Protein AF-A0A9W6SNG8-F1 (afdb_monomer_lite)

Radius of gyration: 30.83 Å; chains: 1; bounding box: 86×28×91 Å

Structure (mmCIF, N/CA/C/O backbone):
data_AF-A0A9W6SNG8-F1
#
_entry.id   AF-A0A9W6SNG8-F1
#
loop_
_atom_site.group_PDB
_atom_site.id
_atom_site.type_symbol
_atom_site.label_atom_id
_atom_site.label_alt_id
_atom_site.label_comp_id
_atom_site.label_asym_id
_atom_site.label_entity_id
_atom_site.label_seq_id
_atom_site.pdbx_PDB_ins_code
_atom_site.Cartn_x
_atom_site.Cartn_y
_atom_site.Cartn_z
_atom_site.occupancy
_atom_site.B_iso_or_equiv
_atom_site.auth_seq_id
_atom_site.auth_comp_id
_atom_site.auth_asym_id
_atom_site.auth_atom_id
_atom_site.pdbx_PDB_model_num
ATOM 1 N N . MET A 1 1 ? -3.860 13.148 4.560 1.00 79.50 1 MET A N 1
ATOM 2 C CA . MET A 1 1 ? -3.609 11.747 4.939 1.00 79.50 1 MET A CA 1
ATOM 3 C C . MET A 1 1 ? -3.430 11.707 6.446 1.00 79.50 1 MET A C 1
ATOM 5 O O . MET A 1 1 ? -2.761 12.615 6.930 1.00 79.50 1 MET A O 1
ATOM 9 N N . PRO A 1 2 ? -4.016 10.730 7.159 1.00 82.31 2 PRO A N 1
ATOM 10 C CA . PRO A 1 2 ? -3.866 10.616 8.602 1.00 82.31 2 PRO A CA 1
ATOM 11 C C . PRO A 1 2 ? -2.400 10.463 8.998 1.00 82.31 2 PRO A C 1
ATOM 13 O O . PRO A 1 2 ? -1.689 9.595 8.481 1.00 82.31 2 PRO A O 1
ATOM 16 N N . THR A 1 3 ? -1.952 11.296 9.922 1.00 89.56 3 THR A N 1
ATOM 17 C CA . THR A 1 3 ? -0.642 11.207 10.558 1.00 89.56 3 THR A CA 1
ATOM 18 C C . THR A 1 3 ? -0.560 9.969 11.453 1.00 89.56 3 THR A C 1
ATOM 20 O O . THR A 1 3 ? -1.569 9.417 11.890 1.00 89.56 3 THR A O 1
ATOM 23 N N . ASN A 1 4 ? 0.663 9.518 11.749 1.00 88.19 4 ASN A N 1
ATOM 24 C CA . ASN A 1 4 ? 0.877 8.417 12.698 1.00 88.19 4 ASN A CA 1
ATOM 25 C C . ASN A 1 4 ? 0.302 8.747 14.088 1.00 88.19 4 ASN A C 1
ATOM 27 O O . ASN A 1 4 ? -0.187 7.851 14.770 1.00 88.19 4 ASN A O 1
ATOM 31 N N . GLY A 1 5 ? 0.354 10.028 14.478 1.00 90.06 5 GLY A N 1
ATOM 32 C CA . GLY A 1 5 ? -0.233 10.522 15.722 1.00 90.06 5 GLY A CA 1
ATOM 33 C C . GLY A 1 5 ? -1.740 10.310 15.749 1.00 90.06 5 GLY A C 1
ATOM 34 O O . GLY A 1 5 ? -2.224 9.623 16.633 1.00 90.06 5 GLY A O 1
ATOM 35 N N . GLU A 1 6 ? -2.460 10.766 14.720 1.00 90.81 6 GLU A N 1
ATOM 36 C CA . GLU A 1 6 ? -3.926 10.645 14.654 1.00 90.81 6 GLU A CA 1
ATOM 37 C C . GLU A 1 6 ? -4.416 9.191 14.765 1.00 90.81 6 GLU A C 1
ATOM 39 O O . GLU A 1 6 ? -5.383 8.916 15.474 1.00 90.81 6 GLU A O 1
ATOM 44 N N . VAL A 1 7 ? -3.739 8.244 14.105 1.00 88.62 7 VAL A N 1
ATOM 45 C CA . VAL A 1 7 ? -4.100 6.816 14.172 1.00 88.62 7 VAL A CA 1
ATOM 46 C C . VAL A 1 7 ? -3.880 6.255 15.586 1.00 88.62 7 VAL A C 1
ATOM 48 O O . VAL A 1 7 ? -4.736 5.529 16.095 1.00 88.62 7 VAL A O 1
ATOM 51 N N . MET A 1 8 ? -2.774 6.614 16.251 1.00 92.75 8 MET A N 1
ATOM 52 C CA . MET A 1 8 ? -2.523 6.197 17.638 1.00 92.75 8 MET A CA 1
ATOM 53 C C . MET A 1 8 ? -3.455 6.871 18.637 1.00 92.75 8 MET A C 1
ATOM 55 O O . MET A 1 8 ? -3.905 6.216 19.574 1.00 92.75 8 MET A O 1
ATOM 59 N N . ASP A 1 9 ? -3.751 8.153 18.448 1.00 93.50 9 ASP A N 1
ATOM 60 C CA . ASP A 1 9 ? -4.625 8.920 19.331 1.00 93.50 9 ASP A CA 1
ATOM 61 C C . ASP A 1 9 ? -6.023 8.294 19.365 1.00 93.50 9 ASP A C 1
ATOM 63 O O . ASP A 1 9 ? -6.596 8.116 20.440 1.00 93.50 9 ASP A O 1
ATOM 67 N N . VAL A 1 10 ? -6.539 7.850 18.211 1.00 92.81 10 VAL A N 1
ATOM 68 C CA . VAL A 1 10 ? -7.796 7.090 18.142 1.00 92.81 10 VAL A CA 1
ATOM 69 C C . VAL A 1 10 ? -7.684 5.749 18.873 1.00 92.81 10 VAL A C 1
ATOM 71 O O . VAL A 1 10 ? -8.575 5.411 19.653 1.00 92.81 10 VAL A O 1
ATOM 74 N N . ALA A 1 11 ? -6.591 5.002 18.692 1.00 91.69 11 ALA A N 1
ATOM 75 C CA . ALA A 1 11 ? -6.384 3.730 19.389 1.00 91.69 11 ALA A CA 1
ATOM 76 C C . ALA A 1 11 ? -6.383 3.894 20.921 1.00 91.69 11 ALA A C 1
ATOM 78 O O . ALA A 1 11 ? -7.027 3.120 21.634 1.00 91.69 11 ALA A O 1
ATOM 79 N N . TYR A 1 12 ? -5.697 4.919 21.437 1.00 93.56 12 TYR A N 1
ATOM 80 C CA . TYR A 1 12 ? -5.684 5.229 22.867 1.00 93.56 12 TYR A CA 1
ATOM 81 C C . TYR A 1 12 ? -7.046 5.725 23.360 1.00 93.56 12 TYR A C 1
ATOM 83 O O . TYR A 1 12 ? -7.495 5.282 24.417 1.00 93.56 12 TYR A O 1
ATOM 91 N N . ALA A 1 13 ? -7.749 6.549 22.578 1.00 92.81 13 ALA A N 1
ATOM 92 C CA . ALA A 1 13 ? -9.093 7.008 22.918 1.00 92.81 13 ALA A CA 1
ATOM 93 C C . ALA A 1 13 ? -10.092 5.845 23.054 1.00 92.81 13 ALA A C 1
ATOM 95 O O . ALA A 1 13 ? -10.916 5.851 23.969 1.00 92.81 13 ALA A O 1
ATOM 96 N N . ILE A 1 14 ? -10.000 4.818 22.198 1.00 89.31 14 ILE A N 1
ATOM 97 C CA . ILE A 1 14 ? -10.806 3.589 22.315 1.00 89.31 14 ILE A CA 1
ATOM 98 C C . ILE A 1 14 ? -10.510 2.879 23.637 1.00 89.31 14 ILE A C 1
ATOM 100 O O . ILE A 1 14 ? -11.440 2.518 24.359 1.00 89.31 14 ILE A O 1
ATOM 104 N N . VAL A 1 15 ? -9.229 2.696 23.977 1.00 90.12 15 VAL A N 1
ATOM 105 C CA . VAL A 1 15 ? -8.814 2.044 25.231 1.00 90.12 15 VAL A CA 1
ATOM 106 C C . VAL A 1 15 ? -9.345 2.801 26.448 1.00 90.12 15 VAL A C 1
ATOM 108 O O . VAL A 1 15 ? -9.888 2.189 27.368 1.00 90.12 15 VAL A O 1
ATOM 111 N N . GLU A 1 16 ? -9.215 4.126 26.465 1.00 90.88 16 GLU A N 1
ATOM 112 C CA . GLU A 1 16 ? -9.698 4.962 27.564 1.00 90.88 16 GLU A CA 1
ATOM 113 C C . GLU A 1 16 ? -11.223 4.912 27.698 1.00 90.88 16 GLU A C 1
ATOM 115 O O . GLU A 1 16 ? -11.736 4.698 28.802 1.00 90.88 16 GLU A O 1
ATOM 120 N N . ALA A 1 17 ? -11.950 5.030 26.583 1.00 87.94 17 ALA A N 1
ATOM 121 C CA . ALA A 1 17 ? -13.407 4.949 26.567 1.00 87.94 17 ALA A CA 1
ATOM 122 C C . ALA A 1 17 ? -13.904 3.571 27.033 1.00 87.94 17 ALA A C 1
ATOM 124 O O . ALA A 1 17 ? -14.808 3.487 27.867 1.00 87.94 17 ALA A O 1
ATOM 125 N N . ALA A 1 18 ? -13.278 2.491 26.560 1.00 86.62 18 ALA A N 1
ATOM 126 C CA . ALA A 1 18 ? -13.615 1.127 26.951 1.00 86.62 18 ALA A CA 1
ATOM 127 C C . ALA A 1 18 ? -13.348 0.872 28.441 1.00 86.62 18 ALA A C 1
ATOM 129 O O . ALA A 1 18 ? -14.209 0.336 29.140 1.00 86.62 18 ALA A O 1
ATOM 130 N N . ARG A 1 19 ? -12.190 1.309 28.961 1.00 88.06 19 ARG A N 1
ATOM 131 C CA . ARG A 1 19 ? -11.868 1.231 30.397 1.00 88.06 19 ARG A CA 1
ATOM 132 C C . ARG A 1 19 ? -12.896 1.969 31.242 1.00 88.06 19 ARG A C 1
ATOM 134 O O . ARG A 1 19 ? -13.347 1.442 32.258 1.00 88.06 19 ARG A O 1
ATOM 141 N N . PHE A 1 20 ? -13.255 3.187 30.839 1.00 87.31 20 PHE A N 1
ATOM 142 C CA . PHE A 1 20 ? -14.261 3.974 31.541 1.00 87.31 20 PHE A CA 1
ATOM 143 C C . PHE A 1 20 ? -15.611 3.248 31.569 1.00 87.31 20 PHE A C 1
ATOM 145 O O . PHE A 1 20 ? -16.208 3.113 32.636 1.00 87.31 20 PHE A O 1
ATOM 152 N N . ARG A 1 21 ? -16.067 2.718 30.427 1.00 84.88 21 ARG A N 1
ATOM 153 C CA . ARG A 1 21 ? -17.350 2.010 30.337 1.00 84.88 21 ARG A CA 1
ATOM 154 C C . ARG A 1 21 ? -17.379 0.708 31.130 1.00 84.88 21 ARG A C 1
ATOM 156 O O . ARG A 1 21 ? -18.317 0.522 31.897 1.00 84.88 21 ARG A O 1
ATOM 163 N N . LEU A 1 22 ? -16.335 -0.118 31.076 1.00 83.31 22 LEU A N 1
ATOM 164 C CA . LEU A 1 22 ? -16.264 -1.329 31.905 1.00 83.31 22 LEU A CA 1
ATOM 165 C C . LEU A 1 22 ? -16.330 -1.015 33.404 1.00 83.31 22 LEU A C 1
ATOM 167 O O . LEU A 1 22 ? -17.001 -1.728 34.147 1.00 83.31 22 LEU A O 1
ATOM 171 N N . LYS A 1 23 ? -15.681 0.065 33.868 1.00 81.81 23 LYS A N 1
ATOM 172 C CA . LYS A 1 23 ? -15.779 0.498 35.277 1.00 81.81 23 LYS A CA 1
ATOM 173 C C . LYS A 1 23 ? -17.217 0.849 35.677 1.00 81.81 23 LYS A C 1
ATOM 175 O O . LYS A 1 23 ? -17.608 0.596 36.817 1.00 81.81 23 LYS A O 1
ATOM 180 N N . VAL A 1 24 ? -17.989 1.430 34.756 1.00 81.38 24 VAL A N 1
ATOM 181 C CA . VAL A 1 24 ? -19.409 1.748 34.962 1.00 81.38 24 VAL A CA 1
ATOM 182 C C . VAL A 1 24 ? -20.256 0.471 34.967 1.00 81.38 24 VAL A C 1
ATOM 184 O O . VAL A 1 24 ? -20.995 0.256 35.924 1.00 81.38 24 VAL A O 1
ATOM 187 N N . GLU A 1 25 ? -20.112 -0.394 33.959 1.00 78.75 25 GLU A N 1
ATOM 188 C CA . GLU A 1 25 ? -20.888 -1.638 33.797 1.00 78.75 25 GLU A CA 1
ATOM 189 C C . GLU A 1 25 ? -20.688 -2.623 34.958 1.00 78.75 25 GLU A C 1
ATOM 191 O O . GLU A 1 25 ? -21.639 -3.224 35.451 1.00 78.75 25 GLU A O 1
ATOM 196 N N . THR A 1 26 ? -19.450 -2.769 35.432 1.00 79.19 26 THR A N 1
ATOM 197 C CA . THR A 1 26 ? -19.098 -3.715 36.506 1.00 79.19 26 THR A CA 1
ATOM 198 C C . THR A 1 26 ? -19.398 -3.190 37.910 1.00 79.19 26 THR A C 1
ATOM 200 O O . THR A 1 26 ? -19.237 -3.922 38.887 1.00 79.19 26 THR A O 1
ATOM 203 N N . GLY A 1 27 ? -19.793 -1.919 38.053 1.00 74.62 27 GLY A N 1
ATOM 204 C CA . GLY A 1 27 ? -19.924 -1.278 39.364 1.00 74.62 27 GLY A CA 1
ATOM 205 C C . GLY A 1 27 ? -18.591 -1.128 40.113 1.00 74.62 27 GLY A C 1
ATOM 206 O O . GLY A 1 27 ? -18.582 -0.849 41.313 1.00 74.62 27 GLY A O 1
ATOM 207 N N . ALA A 1 28 ? -17.455 -1.299 39.425 1.00 67.31 28 ALA A N 1
ATOM 208 C CA . ALA A 1 28 ? -16.120 -1.298 40.020 1.00 67.31 28 ALA A CA 1
ATOM 209 C C . ALA A 1 28 ? -15.708 0.052 40.630 1.00 67.31 28 ALA A C 1
ATOM 211 O O . ALA A 1 28 ? -14.759 0.107 41.405 1.00 67.31 28 ALA A O 1
ATOM 212 N N . TRP A 1 29 ? -16.444 1.135 40.361 1.00 61.06 29 TRP A N 1
ATOM 213 C CA . TRP A 1 29 ? -16.278 2.414 41.063 1.00 61.06 29 TRP A CA 1
ATOM 214 C C . TRP A 1 29 ? -16.449 2.292 42.589 1.00 61.06 29 TRP A C 1
ATOM 216 O O . TRP A 1 29 ? -15.903 3.110 43.327 1.00 61.06 29 TRP A O 1
ATOM 226 N N . ALA A 1 30 ? -17.156 1.262 43.069 1.00 51.75 30 ALA A N 1
ATOM 227 C CA . ALA A 1 30 ? -17.294 0.960 44.493 1.00 51.75 30 ALA A CA 1
ATOM 228 C C . ALA A 1 30 ? -16.069 0.235 45.097 1.00 51.75 30 ALA A C 1
ATOM 230 O O . ALA A 1 30 ? -15.951 0.153 46.320 1.00 51.75 30 ALA A O 1
ATOM 231 N N . PHE A 1 31 ? -15.141 -0.266 44.270 1.00 47.47 31 PHE A N 1
ATOM 232 C CA . PHE A 1 31 ? -14.008 -1.093 44.688 1.00 47.47 31 PHE A CA 1
ATOM 233 C C . PHE A 1 31 ? -12.696 -0.621 44.028 1.00 47.47 31 PHE A C 1
ATOM 235 O O . PHE A 1 31 ? -12.211 -1.202 43.064 1.00 47.47 31 PHE A O 1
ATOM 242 N N . SER A 1 32 ? -12.077 0.401 44.632 1.00 53.03 32 SER A N 1
ATOM 243 C CA . SER A 1 32 ? -10.717 0.924 44.377 1.00 53.03 32 SER A CA 1
ATOM 244 C C . SER A 1 32 ? -10.474 1.710 43.074 1.00 53.03 32 SER A C 1
ATOM 246 O O . SER A 1 32 ? -11.087 1.485 42.035 1.00 53.03 32 SER A O 1
ATOM 248 N N . ALA A 1 33 ? -9.532 2.660 43.140 1.00 55.19 33 ALA A N 1
ATOM 249 C CA . ALA A 1 33 ? -9.100 3.495 42.013 1.00 55.19 33 ALA A CA 1
ATOM 250 C C . ALA A 1 33 ? -8.440 2.690 40.869 1.00 55.19 33 ALA A C 1
ATOM 252 O O . ALA A 1 33 ? -8.383 3.163 39.729 1.00 55.19 33 ALA A O 1
ATOM 253 N N . ASP A 1 34 ? -8.037 1.449 41.154 1.00 59.00 34 ASP A N 1
ATOM 254 C CA . ASP A 1 34 ? -7.184 0.614 40.317 1.00 59.00 34 ASP A CA 1
ATOM 255 C C . ASP A 1 34 ? -7.909 -0.665 39.879 1.00 59.00 34 ASP A C 1
ATOM 257 O O . ASP A 1 34 ? -7.468 -1.774 40.173 1.00 59.00 34 ASP A O 1
ATOM 261 N N . PHE A 1 35 ? -9.030 -0.542 39.158 1.00 57.78 35 PHE A N 1
ATOM 262 C CA . PHE A 1 35 ? -9.572 -1.679 38.403 1.00 57.78 35 PHE A CA 1
ATOM 263 C C . PHE A 1 35 ? -8.544 -2.100 37.335 1.00 57.78 35 PHE A C 1
ATOM 265 O O . PHE A 1 35 ? -8.552 -1.597 36.214 1.00 57.78 35 PHE A O 1
ATOM 272 N N . GLN A 1 36 ? -7.615 -2.968 37.734 1.00 64.06 36 GLN A N 1
ATOM 273 C CA . GLN A 1 36 ? -6.594 -3.614 36.917 1.00 64.06 36 GLN A CA 1
ATOM 274 C C . GLN A 1 36 ? -6.931 -5.098 36.845 1.00 64.06 36 GLN A C 1
ATOM 276 O O . GLN A 1 36 ? -6.248 -5.935 37.433 1.00 64.06 36 GLN A O 1
ATOM 281 N N . ASP A 1 37 ? -8.021 -5.437 36.160 1.00 73.94 37 ASP A N 1
ATOM 282 C CA . ASP A 1 37 ? -8.236 -6.831 35.798 1.00 73.94 37 ASP A CA 1
ATOM 283 C C . ASP A 1 37 ? -7.136 -7.233 34.793 1.00 73.94 37 ASP A C 1
ATOM 285 O O . ASP A 1 37 ? -7.061 -6.645 33.703 1.00 73.94 37 ASP A O 1
ATOM 289 N N . PRO A 1 38 ? -6.266 -8.206 35.126 1.00 79.12 38 PRO A N 1
ATOM 290 C CA . PRO A 1 38 ? -5.174 -8.617 34.249 1.00 79.12 38 PRO A CA 1
ATOM 291 C C . PRO A 1 38 ? -5.647 -9.075 32.864 1.00 79.12 38 PRO A C 1
ATOM 293 O O . PRO A 1 38 ? -4.905 -8.933 31.890 1.00 79.12 38 PRO A O 1
ATOM 296 N N . PHE A 1 39 ? -6.869 -9.609 32.761 1.00 79.50 39 PHE A N 1
ATOM 297 C CA . PHE A 1 39 ? -7.461 -10.024 31.494 1.00 79.50 39 PHE A CA 1
ATOM 298 C C . PHE A 1 39 ? -7.746 -8.817 30.592 1.00 79.50 39 PHE A C 1
ATOM 300 O O . PHE A 1 39 ? -7.288 -8.775 29.446 1.00 79.50 39 PHE A O 1
ATOM 307 N N . TRP A 1 40 ? -8.437 -7.804 31.120 1.00 80.75 40 TRP A N 1
ATOM 308 C CA . TRP A 1 40 ? -8.787 -6.597 30.366 1.00 80.75 40 TRP A CA 1
ATOM 309 C C . TRP A 1 40 ? -7.561 -5.768 30.003 1.00 80.75 40 TRP A C 1
ATOM 311 O O . TRP A 1 40 ? -7.448 -5.292 28.877 1.00 80.75 40 TRP A O 1
ATOM 321 N N . GLU A 1 41 ? -6.589 -5.660 30.906 1.00 83.75 41 GLU A N 1
ATOM 322 C CA . GLU A 1 41 ? -5.338 -4.951 30.632 1.00 83.75 41 GLU A CA 1
ATOM 323 C C . GLU A 1 41 ? -4.502 -5.623 29.536 1.00 83.75 41 GLU A C 1
ATOM 325 O O . GLU A 1 41 ? -3.877 -4.944 28.714 1.00 83.75 41 GLU A O 1
ATOM 330 N N . ALA A 1 42 ? -4.521 -6.957 29.463 1.00 84.31 42 ALA A N 1
ATOM 331 C CA . ALA A 1 42 ? -3.915 -7.676 28.349 1.00 84.31 42 ALA A CA 1
ATOM 332 C C . ALA A 1 42 ? -4.648 -7.399 27.026 1.00 84.31 42 ALA A C 1
ATOM 334 O O . ALA A 1 42 ? -3.995 -7.261 25.991 1.00 84.31 42 ALA A O 1
ATOM 335 N N . TYR A 1 43 ? -5.979 -7.292 27.051 1.00 82.81 43 TYR A N 1
ATOM 336 C CA . TYR A 1 43 ? -6.781 -6.974 25.871 1.00 82.81 43 TYR A CA 1
ATOM 337 C C . TYR A 1 43 ? -6.538 -5.536 25.387 1.00 82.81 43 TYR A C 1
ATOM 339 O O . TYR A 1 43 ? -6.203 -5.320 24.223 1.00 82.81 43 TYR A O 1
ATOM 347 N N . PHE A 1 44 ? -6.591 -4.552 26.286 1.00 88.75 44 PHE A N 1
ATOM 348 C CA . PHE A 1 44 ? -6.356 -3.144 25.963 1.00 88.75 44 PHE A CA 1
ATOM 349 C C . PHE A 1 44 ? -4.967 -2.876 25.410 1.00 88.75 44 PHE A C 1
ATOM 351 O O . PHE A 1 44 ? -4.816 -2.061 24.506 1.00 88.75 44 PHE A O 1
ATOM 358 N N . ARG A 1 45 ? -3.954 -3.602 25.885 1.00 90.44 45 ARG A N 1
ATOM 359 C CA . ARG A 1 45 ? -2.595 -3.489 25.350 1.00 90.44 45 ARG A CA 1
ATOM 360 C C . ARG A 1 45 ? -2.500 -3.890 23.877 1.00 90.44 45 ARG A C 1
ATOM 362 O O . ARG A 1 45 ? -1.648 -3.359 23.173 1.00 90.44 45 ARG A O 1
ATOM 369 N N . LYS A 1 46 ? -3.359 -4.799 23.403 1.00 90.56 46 LYS A N 1
ATOM 370 C CA . LYS A 1 46 ? -3.350 -5.255 22.005 1.00 90.56 46 LYS A CA 1
ATOM 371 C C . LYS A 1 46 ? -3.903 -4.214 21.037 1.00 90.56 46 LYS A C 1
ATOM 373 O O . LYS A 1 46 ? -3.475 -4.210 19.888 1.00 90.56 46 LYS A O 1
ATOM 378 N N . ILE A 1 47 ? -4.804 -3.330 21.478 1.00 89.38 47 ILE A N 1
ATOM 379 C CA . ILE A 1 47 ? -5.445 -2.341 20.595 1.00 89.38 47 ILE A CA 1
ATOM 380 C C . ILE A 1 47 ? -4.400 -1.377 19.996 1.00 89.38 47 ILE A C 1
ATOM 382 O O . ILE A 1 47 ? -4.292 -1.335 18.771 1.00 89.38 47 ILE A O 1
ATOM 386 N N . PRO A 1 48 ? -3.542 -0.690 20.783 1.00 92.25 48 PRO A N 1
ATOM 387 C CA . PRO A 1 48 ? -2.475 0.136 20.220 1.00 92.25 48 PRO A CA 1
ATOM 388 C C . PRO A 1 48 ? -1.485 -0.658 19.362 1.00 92.25 48 PRO A C 1
ATOM 390 O O . PRO A 1 48 ? -1.021 -0.155 18.346 1.00 92.25 48 PRO A O 1
ATOM 393 N N . THR A 1 49 ? -1.167 -1.906 19.731 1.00 90.31 49 THR A N 1
ATOM 394 C CA . THR A 1 49 ? -0.267 -2.763 18.937 1.00 90.31 49 THR A CA 1
ATOM 395 C C . THR A 1 49 ? -0.845 -3.081 17.558 1.00 90.31 49 THR A C 1
ATOM 397 O O . THR A 1 49 ? -0.127 -3.009 16.565 1.00 90.31 49 THR A O 1
ATOM 400 N N . MET A 1 50 ? -2.140 -3.392 17.485 1.00 88.31 50 MET A N 1
ATOM 401 C CA . MET A 1 50 ? -2.850 -3.631 16.229 1.00 88.31 50 MET A CA 1
ATOM 402 C C . MET A 1 50 ? -2.849 -2.384 15.338 1.00 88.31 50 MET A C 1
ATOM 404 O O . MET A 1 50 ? -2.523 -2.484 14.160 1.00 88.31 50 MET A O 1
ATOM 408 N N . PHE A 1 51 ? -3.135 -1.203 15.896 1.00 89.44 51 PHE A N 1
ATOM 409 C CA . PHE A 1 51 ? -3.057 0.063 15.154 1.00 89.44 51 PHE A CA 1
ATOM 410 C C . PHE A 1 51 ? -1.617 0.389 14.718 1.00 89.44 51 PHE A C 1
ATOM 412 O O . PHE A 1 51 ? -1.406 0.896 13.617 1.00 89.44 51 PHE A O 1
ATOM 419 N N . GLY A 1 52 ? -0.622 0.022 15.534 1.00 88.12 52 GLY A N 1
ATOM 420 C CA . GLY A 1 52 ? 0.804 0.170 15.237 1.00 88.12 52 GLY A CA 1
ATOM 421 C C . GLY A 1 52 ? 1.232 -0.503 13.931 1.00 88.12 52 GLY A C 1
ATOM 422 O O . GLY A 1 52 ? 1.959 0.101 13.146 1.00 88.12 52 GLY A O 1
ATOM 423 N N . TYR A 1 53 ? 0.697 -1.691 13.627 1.00 87.06 53 TYR A N 1
ATOM 424 C CA . TYR A 1 53 ? 0.977 -2.381 12.361 1.00 87.06 53 TYR A CA 1
ATOM 425 C C . TYR A 1 53 ? 0.643 -1.519 11.129 1.00 87.06 53 TYR A C 1
ATOM 427 O O . TYR A 1 53 ? 1.387 -1.493 10.147 1.00 87.06 53 TYR A O 1
ATOM 435 N N . PHE A 1 54 ? -0.459 -0.768 11.188 1.00 83.75 54 PHE A N 1
ATOM 436 C CA . PHE A 1 54 ? -0.903 0.104 10.098 1.00 83.75 54 PHE A CA 1
ATOM 437 C C . PHE A 1 54 ? -0.118 1.420 10.014 1.00 83.75 54 PHE A C 1
ATOM 439 O O . PHE A 1 54 ? -0.117 2.085 8.977 1.00 83.75 54 PHE A O 1
ATOM 446 N N . ILE A 1 55 ? 0.564 1.795 11.094 1.00 87.62 55 ILE A N 1
ATOM 447 C CA . ILE A 1 55 ? 1.394 2.998 11.185 1.00 87.62 55 ILE A CA 1
ATOM 448 C C . ILE A 1 55 ? 2.790 2.768 10.611 1.00 87.62 55 ILE A C 1
ATOM 450 O O . ILE A 1 55 ? 3.333 3.662 9.954 1.00 87.62 55 ILE A O 1
ATOM 454 N N . ASP A 1 56 ? 3.351 1.580 10.839 1.00 88.69 56 ASP A N 1
ATOM 455 C CA . ASP A 1 56 ? 4.707 1.226 10.414 1.00 88.69 56 ASP A CA 1
ATOM 456 C C . ASP A 1 56 ? 4.865 1.238 8.887 1.00 88.69 56 ASP A C 1
ATOM 458 O O . ASP A 1 56 ? 5.958 1.458 8.366 1.00 88.69 56 ASP A O 1
ATOM 462 N N . ARG A 1 57 ? 3.765 1.055 8.147 1.00 86.75 57 ARG A N 1
ATOM 463 C CA . ARG A 1 57 ? 3.740 1.145 6.684 1.00 86.75 57 ARG A CA 1
ATOM 464 C C . ARG A 1 57 ? 3.364 2.569 6.272 1.00 86.75 57 ARG A C 1
ATOM 466 O O . ARG A 1 57 ? 2.219 2.999 6.420 1.00 86.75 57 ARG A O 1
ATOM 473 N N . ARG A 1 58 ? 4.334 3.315 5.741 1.00 90.25 58 ARG A N 1
ATOM 474 C CA . ARG A 1 58 ? 4.144 4.702 5.294 1.00 90.25 58 ARG A CA 1
ATOM 475 C C . ARG A 1 58 ? 4.162 4.773 3.769 1.00 90.25 58 ARG A C 1
ATOM 477 O O . ARG A 1 58 ? 5.093 4.245 3.160 1.00 90.25 58 ARG A O 1
ATOM 484 N N . PRO A 1 59 ? 3.172 5.402 3.116 1.00 87.38 59 PRO A N 1
ATOM 485 C CA . PRO A 1 59 ? 3.210 5.534 1.662 1.00 87.38 59 PRO A CA 1
ATOM 486 C C . PRO A 1 59 ? 4.358 6.428 1.196 1.00 87.38 59 PRO A C 1
ATOM 488 O O . PRO A 1 59 ? 4.852 6.231 0.089 1.00 87.38 59 PRO A O 1
ATOM 491 N N . GLU A 1 60 ? 4.820 7.359 2.033 1.00 92.81 60 GLU A N 1
ATOM 492 C CA . GLU A 1 60 ? 5.945 8.241 1.720 1.00 92.81 60 GLU A CA 1
ATOM 493 C C . GLU A 1 60 ? 7.257 7.463 1.553 1.00 92.81 60 GLU A C 1
ATOM 495 O O . GLU A 1 60 ? 8.138 7.902 0.821 1.00 92.81 60 GLU A O 1
ATOM 500 N N . ASP A 1 61 ? 7.385 6.278 2.163 1.00 93.12 61 ASP A N 1
ATOM 501 C CA . ASP A 1 61 ? 8.570 5.425 1.993 1.00 93.12 61 ASP A CA 1
ATOM 502 C C . ASP A 1 61 ? 8.677 4.866 0.557 1.00 93.12 61 ASP A C 1
ATOM 504 O O . ASP A 1 61 ? 9.754 4.459 0.117 1.00 93.12 61 ASP A O 1
ATOM 508 N N . VAL A 1 62 ? 7.575 4.879 -0.202 1.00 92.44 62 VAL A N 1
ATOM 509 C CA . VAL A 1 62 ? 7.517 4.426 -1.600 1.00 92.44 62 VAL A CA 1
ATOM 510 C C . VAL A 1 62 ? 7.864 5.552 -2.584 1.00 92.44 62 VAL A C 1
ATOM 512 O O . VAL A 1 62 ? 8.340 5.283 -3.691 1.00 92.44 62 VAL A O 1
ATOM 515 N N . ASP A 1 63 ? 7.679 6.814 -2.192 1.00 94.50 63 ASP A N 1
ATOM 516 C CA . ASP A 1 63 ? 7.852 7.977 -3.072 1.00 94.50 63 ASP A CA 1
ATOM 517 C C . ASP A 1 63 ? 9.287 8.103 -3.634 1.00 94.50 63 ASP A C 1
ATOM 519 O O . ASP A 1 63 ? 9.431 8.223 -4.855 1.00 94.50 63 ASP A O 1
ATOM 523 N N . PRO A 1 64 ? 10.372 7.942 -2.841 1.00 96.69 64 PRO A N 1
ATOM 524 C CA . PRO A 1 64 ? 11.737 7.982 -3.370 1.00 96.69 64 PRO A CA 1
ATOM 525 C C . PRO A 1 64 ? 12.025 6.923 -4.444 1.00 96.69 64 PRO A C 1
ATOM 527 O O . PRO A 1 64 ?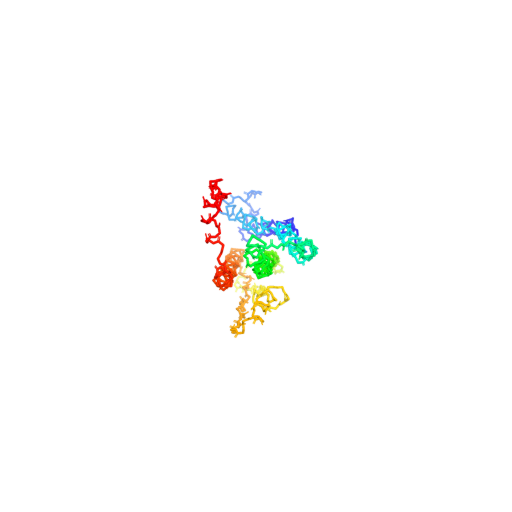 12.840 7.157 -5.343 1.00 96.69 64 PRO A O 1
ATOM 530 N N . LEU A 1 65 ? 11.367 5.759 -4.362 1.00 95.75 65 LEU A N 1
ATOM 531 C CA . LEU A 1 65 ? 11.510 4.678 -5.340 1.00 95.75 65 LEU A CA 1
ATOM 532 C C . LEU A 1 65 ? 10.817 5.039 -6.657 1.00 95.75 65 LEU A C 1
ATOM 534 O O . LEU A 1 65 ? 11.405 4.874 -7.728 1.00 95.75 65 LEU A O 1
ATOM 538 N N . ILE A 1 66 ? 9.595 5.577 -6.576 1.00 93.00 66 ILE A N 1
ATOM 539 C CA . ILE A 1 66 ? 8.855 6.084 -7.738 1.00 93.00 66 ILE A CA 1
ATOM 540 C C . ILE A 1 66 ? 9.669 7.181 -8.429 1.00 93.00 66 ILE A C 1
ATOM 542 O O . ILE A 1 66 ? 9.894 7.103 -9.638 1.00 93.00 66 ILE A O 1
ATOM 546 N N . ASP A 1 67 ? 10.177 8.147 -7.667 1.00 96.25 67 ASP A N 1
ATOM 547 C CA . ASP A 1 67 ? 10.983 9.251 -8.186 1.00 96.25 67 ASP A CA 1
ATOM 548 C C . ASP A 1 67 ? 12.274 8.760 -8.855 1.00 96.25 67 ASP A C 1
ATOM 550 O O . ASP A 1 67 ? 12.676 9.257 -9.911 1.00 96.25 67 ASP A O 1
ATOM 554 N N . GLY A 1 68 ? 12.942 7.769 -8.255 1.00 96.62 68 GLY A N 1
ATOM 555 C CA . GLY A 1 68 ? 14.139 7.143 -8.817 1.00 96.62 68 GLY A CA 1
ATOM 556 C C . GLY A 1 68 ? 13.876 6.510 -10.181 1.00 96.62 68 GLY A C 1
ATOM 557 O O . GLY A 1 68 ? 14.611 6.767 -11.137 1.00 96.62 68 GLY A O 1
ATOM 558 N N . LEU A 1 69 ? 12.793 5.743 -10.295 1.00 94.12 69 LEU A N 1
ATOM 559 C CA . LEU A 1 69 ? 12.389 5.115 -11.550 1.00 94.12 69 LEU A CA 1
ATOM 560 C C . LEU A 1 69 ? 11.925 6.136 -12.594 1.00 94.12 69 LEU A C 1
ATOM 562 O O . LEU A 1 69 ? 12.234 5.984 -13.773 1.00 94.12 69 LEU A O 1
ATOM 566 N N . GLN A 1 70 ? 11.235 7.203 -12.191 1.00 94.38 70 GLN A N 1
ATOM 567 C CA . GLN A 1 70 ? 10.850 8.282 -13.103 1.00 94.38 70 GLN A CA 1
ATOM 568 C C . GLN A 1 70 ? 12.068 9.016 -13.670 1.00 94.38 70 GLN A C 1
ATOM 570 O O . GLN A 1 70 ? 12.114 9.286 -14.873 1.00 94.38 70 GLN A O 1
ATOM 575 N N . ARG A 1 71 ? 13.080 9.291 -12.836 1.00 94.81 71 ARG A N 1
ATOM 576 C CA . ARG A 1 71 ? 14.359 9.847 -13.302 1.00 94.81 71 ARG A CA 1
ATOM 577 C C . ARG A 1 71 ? 15.046 8.911 -14.290 1.00 94.81 71 ARG A C 1
ATOM 579 O O . ARG A 1 71 ? 15.496 9.375 -15.335 1.00 94.81 71 ARG A O 1
ATOM 586 N N . LEU A 1 72 ? 15.085 7.612 -13.997 1.00 92.81 72 LEU A N 1
ATOM 587 C CA . LEU A 1 72 ? 15.666 6.616 -14.898 1.00 92.81 72 LEU A CA 1
ATOM 588 C C . LEU A 1 72 ? 14.914 6.552 -16.238 1.00 92.81 72 LEU A C 1
ATOM 590 O O . LEU A 1 72 ? 15.538 6.592 -17.295 1.00 92.81 72 LEU A O 1
ATOM 594 N N . ASN A 1 73 ? 13.579 6.540 -16.205 1.00 92.25 73 ASN A N 1
ATOM 595 C CA . ASN A 1 73 ? 12.724 6.586 -17.393 1.00 92.25 73 ASN A CA 1
ATOM 596 C C . ASN A 1 73 ? 13.018 7.826 -18.254 1.00 92.25 73 ASN A C 1
ATOM 598 O O . ASN A 1 73 ? 13.148 7.735 -19.474 1.00 92.25 73 ASN A O 1
ATOM 602 N N . PHE A 1 74 ? 13.169 8.994 -17.623 1.00 90.69 74 PHE A N 1
ATOM 603 C CA . PHE A 1 74 ? 13.528 10.229 -18.320 1.00 90.69 74 PHE A CA 1
ATOM 604 C C . PHE A 1 74 ? 14.929 10.157 -18.949 1.00 90.69 74 PHE A C 1
ATOM 606 O O . PHE A 1 74 ? 15.103 10.509 -20.115 1.00 90.69 74 PHE A O 1
ATOM 613 N N . GLN A 1 75 ? 15.926 9.665 -18.208 1.00 90.25 75 GLN A N 1
ATOM 614 C CA . GLN A 1 75 ? 17.301 9.524 -18.700 1.00 90.25 75 GLN A CA 1
ATOM 615 C C . GLN A 1 75 ? 17.406 8.571 -19.897 1.00 90.25 75 GLN A C 1
ATOM 617 O O . GLN A 1 75 ? 18.096 8.891 -20.863 1.00 90.25 75 GLN A O 1
ATOM 622 N N . LEU A 1 76 ? 16.705 7.435 -19.854 1.00 88.38 76 LEU A N 1
ATOM 623 C CA . LEU A 1 76 ? 16.700 6.445 -20.935 1.00 88.38 76 LEU A CA 1
ATOM 624 C C . LEU A 1 76 ? 15.929 6.920 -22.172 1.00 88.38 76 LEU A C 1
ATOM 626 O O . LEU A 1 76 ? 16.350 6.641 -23.290 1.00 88.38 76 LEU A O 1
ATOM 630 N N . SER A 1 77 ? 14.829 7.655 -21.993 1.00 87.31 77 SER A N 1
ATOM 631 C CA . SER A 1 77 ? 14.021 8.148 -23.118 1.00 87.31 77 SER A CA 1
ATOM 632 C C . SER A 1 77 ? 14.652 9.340 -23.841 1.00 87.31 77 SER A C 1
ATOM 634 O O . SER A 1 77 ? 14.629 9.387 -25.066 1.00 87.31 77 SER A O 1
ATOM 636 N N . SER A 1 78 ? 15.225 10.298 -23.106 1.00 83.75 78 SER A N 1
ATOM 637 C CA . SER A 1 78 ? 15.686 11.576 -23.675 1.00 83.75 78 SER A CA 1
ATOM 638 C C . SER A 1 78 ? 17.207 11.720 -23.715 1.00 83.75 78 SER A C 1
ATOM 640 O O . SER A 1 78 ? 17.774 12.128 -24.726 1.00 83.75 78 SER A O 1
ATOM 642 N N . GLY A 1 79 ? 17.887 11.367 -22.623 1.00 77.06 79 GLY A N 1
ATOM 643 C CA . GLY A 1 79 ? 19.323 11.602 -22.467 1.00 77.06 79 GLY A CA 1
ATOM 644 C C . GLY A 1 79 ? 20.192 10.632 -23.262 1.00 77.06 79 GLY A C 1
ATOM 645 O O . GLY A 1 79 ? 21.332 10.956 -23.597 1.00 77.06 79 GLY A O 1
ATOM 646 N N . LEU A 1 80 ? 19.663 9.444 -23.545 1.00 77.38 80 LEU A N 1
ATOM 647 C CA . LEU A 1 80 ? 20.384 8.387 -24.238 1.00 77.38 80 LEU A CA 1
ATOM 648 C C . LEU A 1 80 ? 20.257 8.495 -25.763 1.00 77.38 80 LEU A C 1
ATOM 650 O O . LEU A 1 80 ? 21.264 8.333 -26.444 1.00 77.38 80 LEU A O 1
ATOM 654 N N . MET A 1 81 ? 19.084 8.864 -26.293 1.00 77.62 81 MET A N 1
ATOM 655 C CA . MET A 1 81 ? 18.899 8.981 -27.750 1.00 77.62 81 MET A CA 1
ATOM 656 C C . MET A 1 81 ? 19.734 10.077 -28.368 1.00 77.62 81 MET A C 1
ATOM 658 O O . MET A 1 81 ? 20.441 9.814 -29.328 1.00 77.62 81 MET A O 1
ATOM 662 N N . GLY A 1 82 ? 19.800 11.252 -27.737 1.00 80.19 82 GLY A N 1
ATOM 663 C CA . GLY A 1 82 ? 20.666 12.315 -28.246 1.00 80.19 82 GLY A CA 1
ATOM 664 C C . GLY A 1 82 ? 22.144 11.906 -28.334 1.00 80.19 82 GLY A C 1
ATOM 665 O O . GLY A 1 82 ? 22.886 12.465 -29.135 1.00 80.19 82 GLY A O 1
ATOM 666 N N . LYS A 1 83 ? 22.584 10.921 -27.537 1.00 83.81 83 LYS A N 1
ATOM 667 C CA . LYS A 1 83 ? 23.949 10.380 -27.606 1.00 83.81 83 LYS A CA 1
ATOM 668 C C . LYS A 1 83 ? 24.101 9.295 -28.665 1.00 83.81 83 LYS A C 1
ATOM 670 O O . LYS A 1 83 ? 25.160 9.231 -29.279 1.00 83.81 83 LYS A O 1
ATOM 675 N N . VAL A 1 84 ? 23.090 8.450 -28.862 1.00 85.94 84 VAL A N 1
ATOM 676 C CA . VAL A 1 84 ? 23.111 7.429 -29.919 1.00 85.94 84 VAL A CA 1
ATOM 677 C C . VAL A 1 84 ? 23.017 8.078 -31.293 1.00 85.94 84 VAL A C 1
ATOM 679 O O . VAL A 1 84 ? 23.843 7.768 -32.141 1.00 85.94 84 VAL A O 1
ATOM 682 N N . ASP A 1 85 ? 22.142 9.066 -31.469 1.00 86.00 85 ASP A N 1
ATOM 683 C CA . ASP A 1 85 ? 22.033 9.839 -32.710 1.00 86.00 85 ASP A CA 1
ATOM 684 C C . ASP A 1 85 ? 23.366 10.529 -33.052 1.00 86.00 85 ASP A C 1
ATOM 686 O O . ASP A 1 85 ? 23.829 10.503 -34.191 1.00 86.00 85 ASP A O 1
ATOM 690 N N . ALA A 1 86 ? 24.032 11.117 -32.050 1.00 87.94 86 ALA A N 1
ATOM 691 C CA . ALA A 1 86 ? 25.355 11.713 -32.230 1.00 87.94 86 ALA A CA 1
ATOM 692 C C . ALA A 1 86 ? 26.416 10.662 -32.600 1.00 87.94 86 ALA A C 1
ATOM 694 O O . ALA A 1 86 ? 27.242 10.898 -33.480 1.00 87.94 86 ALA A O 1
ATOM 695 N N . LEU A 1 87 ? 26.364 9.485 -31.970 1.00 86.81 87 LEU A N 1
ATOM 696 C CA . LEU A 1 87 ? 27.261 8.379 -32.282 1.00 86.81 87 LEU A CA 1
ATOM 697 C C . LEU A 1 87 ? 27.049 7.869 -33.715 1.00 86.81 87 LEU A C 1
ATOM 699 O O . LEU A 1 87 ? 28.025 7.578 -34.397 1.00 86.81 87 LEU A O 1
ATOM 703 N N . GLU A 1 88 ? 25.812 7.792 -34.212 1.00 85.69 88 GLU A N 1
ATOM 704 C CA . GLU A 1 88 ? 25.548 7.421 -35.609 1.00 85.69 88 GLU A CA 1
ATOM 705 C C . GLU A 1 88 ? 26.191 8.398 -36.600 1.00 85.69 88 GLU A C 1
ATOM 707 O O . GLU A 1 88 ? 26.758 7.971 -37.611 1.00 85.69 88 GLU A O 1
ATOM 712 N N . VAL A 1 89 ? 26.159 9.699 -36.291 1.00 88.62 89 VAL A N 1
ATOM 713 C CA . VAL A 1 89 ? 26.828 10.735 -37.090 1.00 88.62 89 VAL A CA 1
ATOM 714 C C . VAL A 1 89 ? 28.344 10.540 -37.080 1.00 88.62 89 VAL A C 1
ATOM 716 O O . VAL A 1 89 ? 28.958 10.541 -38.149 1.00 88.62 89 VAL A O 1
ATOM 719 N N . ASP A 1 90 ? 28.942 10.314 -35.908 1.00 88.12 90 ASP A N 1
ATOM 720 C CA . ASP A 1 90 ? 30.390 10.107 -35.762 1.00 88.12 90 ASP A CA 1
ATOM 721 C C . ASP A 1 90 ? 30.870 8.810 -36.441 1.00 88.12 90 ASP A C 1
ATOM 723 O O . ASP A 1 90 ? 31.991 8.730 -36.948 1.00 88.12 90 ASP A O 1
ATOM 727 N N . LEU A 1 91 ? 30.012 7.789 -36.504 1.00 87.88 91 LEU A N 1
ATOM 728 C CA . LEU A 1 91 ? 30.312 6.493 -37.118 1.00 87.88 91 LEU A CA 1
ATOM 729 C C . LEU A 1 91 ? 30.008 6.423 -38.621 1.00 87.88 91 LEU A C 1
ATOM 731 O O . LEU A 1 91 ? 30.222 5.375 -39.244 1.00 87.88 91 LEU A O 1
ATOM 735 N N . LYS A 1 92 ? 29.537 7.515 -39.233 1.00 89.94 92 LYS A N 1
ATOM 736 C CA . LYS A 1 92 ? 29.221 7.583 -40.668 1.00 89.94 92 LYS A CA 1
ATOM 737 C C . LYS A 1 92 ? 30.394 7.155 -41.552 1.00 89.94 92 LYS A C 1
ATOM 739 O O . LYS A 1 92 ? 30.197 6.429 -42.529 1.00 89.94 92 LYS A O 1
ATOM 744 N N . ASP A 1 93 ? 31.600 7.603 -41.213 1.00 92.19 93 ASP A N 1
ATOM 745 C CA . ASP A 1 93 ? 32.800 7.362 -42.018 1.00 92.19 93 ASP A CA 1
ATOM 746 C C . ASP A 1 93 ? 33.574 6.108 -41.576 1.00 92.19 93 ASP A C 1
ATOM 748 O O . ASP A 1 93 ? 34.519 5.691 -42.251 1.00 92.19 93 ASP A O 1
ATOM 752 N N . TRP A 1 94 ? 33.149 5.453 -40.487 1.00 93.50 94 TRP A N 1
ATOM 753 C CA . TRP A 1 94 ? 33.721 4.183 -40.051 1.00 93.50 94 TRP A CA 1
ATOM 754 C C . TRP A 1 94 ? 33.237 3.042 -40.953 1.00 93.50 94 TRP A C 1
ATOM 756 O O . TRP A 1 94 ? 32.036 2.799 -41.101 1.00 93.50 94 TRP A O 1
ATOM 766 N N . ARG A 1 95 ? 34.190 2.347 -41.582 1.00 92.88 95 ARG A N 1
ATOM 767 C CA . ARG A 1 95 ? 33.944 1.281 -42.563 1.00 92.88 95 ARG A CA 1
ATOM 768 C C . ARG A 1 95 ? 34.693 0.001 -42.208 1.00 92.88 95 ARG A C 1
ATOM 770 O O . ARG A 1 95 ? 35.703 0.034 -41.507 1.00 92.88 95 ARG A O 1
ATOM 777 N N . GLY A 1 96 ? 34.234 -1.106 -42.787 1.00 92.50 96 GLY A N 1
ATOM 778 C CA . GLY A 1 96 ? 34.841 -2.429 -42.668 1.00 92.50 96 GLY A CA 1
ATOM 779 C C . GLY A 1 96 ? 34.088 -3.330 -41.694 1.00 92.50 96 GLY A C 1
ATOM 780 O O . GLY A 1 96 ? 33.207 -2.881 -40.966 1.00 92.50 96 GLY A O 1
ATOM 781 N N . ALA A 1 97 ? 34.485 -4.603 -41.646 1.00 87.38 97 ALA A N 1
ATOM 782 C CA . ALA A 1 97 ? 33.748 -5.650 -40.935 1.00 87.38 97 ALA A CA 1
ATOM 783 C C . ALA A 1 97 ? 33.489 -5.351 -39.444 1.00 87.38 97 ALA A C 1
ATOM 785 O O . ALA A 1 97 ? 32.474 -5.774 -38.900 1.00 87.38 97 ALA A O 1
ATOM 786 N N . GLY A 1 98 ? 34.384 -4.613 -38.776 1.00 84.81 98 GLY A N 1
ATOM 787 C CA . GLY A 1 98 ? 34.178 -4.185 -37.388 1.00 84.81 98 GLY A CA 1
ATOM 788 C C . GLY A 1 98 ? 33.090 -3.117 -37.231 1.00 84.81 98 GLY A C 1
ATOM 789 O O . GLY A 1 98 ? 32.320 -3.178 -36.275 1.00 84.81 98 GLY A O 1
ATOM 790 N N . ALA A 1 99 ? 32.999 -2.177 -38.177 1.00 85.12 99 ALA A N 1
ATOM 791 C CA . ALA A 1 99 ? 31.968 -1.141 -38.189 1.00 85.12 99 ALA A CA 1
ATOM 792 C C . ALA A 1 99 ? 30.586 -1.748 -38.456 1.00 85.12 99 ALA A C 1
ATOM 794 O O . ALA A 1 99 ? 29.628 -1.427 -37.755 1.00 85.12 99 ALA A O 1
ATOM 795 N N . ASP A 1 100 ? 30.514 -2.665 -39.423 1.00 87.75 100 ASP A N 1
ATOM 796 C CA . ASP A 1 100 ? 29.289 -3.394 -39.760 1.00 87.75 100 ASP A CA 1
ATOM 797 C C . ASP A 1 100 ? 28.837 -4.242 -38.562 1.00 87.75 100 ASP A C 1
ATOM 799 O O . ASP A 1 100 ? 27.704 -4.123 -38.108 1.00 87.75 100 ASP A O 1
ATOM 803 N N . ALA A 1 101 ? 29.757 -4.981 -37.927 1.00 85.44 101 ALA A N 1
ATOM 804 C CA . ALA A 1 101 ? 29.443 -5.749 -36.725 1.00 85.44 101 ALA A CA 1
ATOM 805 C C . ALA A 1 101 ? 28.969 -4.872 -35.552 1.00 85.44 101 ALA A C 1
ATOM 807 O O . ALA A 1 101 ? 28.080 -5.286 -34.808 1.00 85.44 101 ALA A O 1
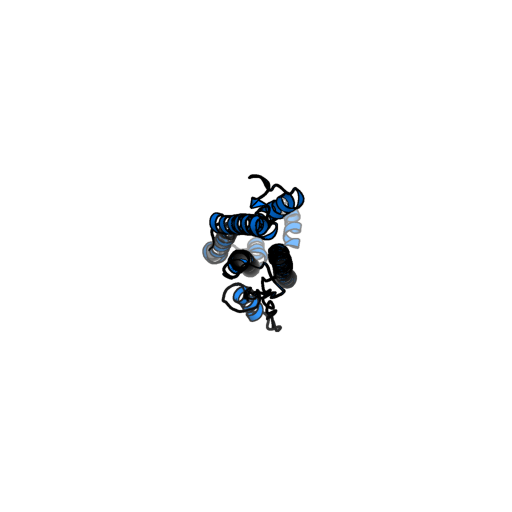ATOM 808 N N . PHE A 1 102 ? 29.532 -3.677 -35.355 1.00 86.56 102 PHE A N 1
ATOM 809 C CA . PHE A 1 102 ? 29.058 -2.763 -34.314 1.00 86.56 102 PHE A CA 1
ATOM 810 C C . PHE A 1 102 ? 27.650 -2.231 -34.622 1.00 86.56 102 PHE A C 1
ATOM 812 O O . PHE A 1 102 ? 26.789 -2.239 -33.743 1.00 86.56 102 PHE A O 1
ATOM 819 N N . LYS A 1 103 ? 27.386 -1.823 -35.869 1.00 86.88 103 LYS A N 1
ATOM 820 C CA . LYS A 1 103 ? 26.055 -1.372 -36.304 1.00 86.88 103 LYS A CA 1
ATOM 821 C C . LYS A 1 103 ? 25.014 -2.475 -36.128 1.00 86.88 103 LYS A C 1
ATOM 823 O O . LYS A 1 103 ? 24.006 -2.252 -35.466 1.00 86.88 103 LYS A O 1
ATOM 828 N N . ASP A 1 104 ? 25.308 -3.672 -36.622 1.00 85.69 104 ASP A N 1
ATOM 829 C CA . ASP A 1 104 ? 24.357 -4.784 -36.657 1.00 85.69 104 ASP A CA 1
ATOM 830 C C . ASP A 1 104 ? 24.055 -5.363 -35.271 1.00 85.69 104 ASP A C 1
ATOM 832 O O . ASP A 1 104 ? 22.935 -5.794 -35.009 1.00 85.69 104 ASP A O 1
ATOM 836 N N . ASN A 1 105 ? 25.041 -5.390 -34.370 1.00 83.50 105 ASN A N 1
ATOM 837 C CA . ASN A 1 105 ? 24.894 -6.085 -33.088 1.00 83.50 105 ASN A CA 1
ATOM 838 C C . ASN A 1 105 ? 24.766 -5.160 -31.875 1.00 83.50 105 ASN A C 1
ATOM 840 O O . ASN A 1 105 ? 24.393 -5.631 -30.801 1.00 83.50 105 ASN A O 1
ATOM 844 N N . PHE A 1 106 ? 25.112 -3.878 -32.008 1.00 84.69 106 PHE A N 1
ATOM 845 C CA . PHE A 1 106 ? 24.992 -2.912 -30.919 1.00 84.69 106 PHE A CA 1
ATOM 846 C C . PHE A 1 106 ? 23.948 -1.846 -31.227 1.00 84.69 106 PHE A C 1
ATOM 848 O O . PHE A 1 106 ? 23.020 -1.709 -30.441 1.00 84.69 106 PHE A O 1
ATOM 855 N N . LEU A 1 107 ? 24.059 -1.136 -32.356 1.00 87.50 107 LEU A N 1
ATOM 856 C CA . LEU A 1 107 ? 23.139 -0.035 -32.680 1.00 87.50 107 LEU A CA 1
ATOM 857 C C . LEU A 1 107 ? 21.752 -0.536 -33.094 1.00 87.50 107 LEU A C 1
ATOM 859 O O . LEU A 1 107 ? 20.759 -0.105 -32.523 1.00 87.50 107 LEU A O 1
ATOM 863 N N . ALA A 1 108 ? 21.674 -1.496 -34.017 1.00 85.19 108 ALA A N 1
ATOM 864 C CA . ALA A 1 108 ? 20.401 -2.011 -34.517 1.00 85.19 108 ALA A CA 1
ATOM 865 C C . ALA A 1 108 ? 19.475 -2.581 -33.416 1.00 85.19 108 ALA A C 1
ATOM 867 O O . ALA A 1 108 ? 18.291 -2.241 -33.416 1.00 85.19 108 ALA A O 1
ATOM 868 N N . PRO A 1 109 ? 19.945 -3.399 -32.447 1.00 82.31 109 PRO A N 1
ATOM 869 C CA . PRO A 1 109 ? 19.079 -3.876 -31.367 1.00 82.31 109 PRO A CA 1
ATOM 870 C C . PRO A 1 109 ? 18.901 -2.865 -30.223 1.00 82.31 109 PRO A C 1
ATOM 872 O O . PRO A 1 109 ? 18.105 -3.121 -29.315 1.00 82.31 109 PRO A O 1
ATOM 875 N N . PHE A 1 110 ? 19.638 -1.748 -30.219 1.00 85.00 110 PHE A N 1
ATOM 876 C CA . PHE A 1 110 ? 19.671 -0.814 -29.095 1.00 85.00 110 PHE A CA 1
ATOM 877 C C . PHE A 1 110 ? 18.288 -0.271 -28.744 1.00 85.00 110 PHE A C 1
ATOM 879 O O . PHE A 1 110 ? 17.881 -0.339 -27.583 1.00 85.00 110 PHE A O 1
ATOM 886 N N . ASP A 1 111 ? 17.561 0.221 -29.746 1.00 84.06 111 ASP A N 1
ATOM 887 C CA . ASP A 1 111 ? 16.248 0.840 -29.564 1.00 84.06 111 ASP A CA 1
ATOM 888 C C . ASP A 1 111 ? 15.254 -0.135 -28.945 1.00 84.06 111 ASP A C 1
ATOM 890 O O . ASP A 1 111 ? 14.563 0.203 -27.985 1.00 84.06 111 ASP A O 1
ATOM 894 N N . VAL A 1 112 ? 15.260 -1.381 -29.422 1.00 80.75 112 VAL A N 1
ATOM 895 C CA . VAL A 1 112 ? 14.399 -2.451 -28.908 1.00 80.75 112 VAL A CA 1
ATOM 896 C C . VAL A 1 112 ? 14.754 -2.787 -27.457 1.00 80.75 112 VAL A C 1
ATOM 898 O O . VAL A 1 112 ? 13.870 -2.894 -26.607 1.00 80.75 112 VAL A O 1
ATOM 901 N N . ILE A 1 113 ? 16.045 -2.925 -27.134 1.00 79.56 113 ILE A N 1
ATOM 902 C CA . ILE A 1 113 ? 16.499 -3.195 -25.760 1.00 79.56 113 ILE A CA 1
ATOM 903 C C . ILE A 1 113 ? 16.102 -2.047 -24.827 1.00 79.56 113 ILE A C 1
ATOM 905 O O . ILE A 1 113 ? 15.597 -2.291 -23.728 1.00 79.56 113 ILE A O 1
ATOM 909 N N . ARG A 1 114 ? 16.307 -0.802 -25.260 1.00 85.00 114 ARG A N 1
ATOM 910 C CA . ARG A 1 114 ? 15.937 0.400 -24.512 1.00 85.00 114 ARG A CA 1
ATOM 911 C C . ARG A 1 114 ? 14.427 0.464 -24.285 1.00 85.00 114 ARG A C 1
ATOM 913 O O . ARG A 1 114 ? 14.005 0.711 -23.158 1.00 85.00 114 ARG A O 1
ATOM 920 N N . ASP A 1 115 ? 13.616 0.217 -25.307 1.00 80.88 115 ASP A N 1
ATOM 921 C CA . ASP A 1 115 ? 12.155 0.250 -25.196 1.00 80.88 115 ASP A CA 1
ATOM 922 C C . ASP A 1 115 ? 11.648 -0.814 -24.224 1.00 80.88 115 ASP A C 1
ATOM 924 O O . ASP A 1 115 ? 10.818 -0.520 -23.361 1.00 80.88 115 ASP A O 1
ATOM 928 N N . ASN A 1 116 ? 12.225 -2.016 -24.268 1.00 75.56 116 ASN A N 1
ATOM 929 C CA . ASN A 1 116 ? 11.940 -3.065 -23.292 1.00 75.56 116 ASN A CA 1
ATOM 930 C C . ASN A 1 116 ? 12.299 -2.622 -21.858 1.00 75.56 116 ASN A C 1
ATOM 932 O O . ASN A 1 116 ? 11.522 -2.841 -20.927 1.00 75.56 116 ASN A O 1
ATOM 936 N N . GLN A 1 117 ? 13.442 -1.954 -21.657 1.00 79.75 117 GLN A N 1
ATOM 937 C CA . GLN A 1 117 ? 13.824 -1.404 -20.348 1.00 79.75 117 GLN A CA 1
ATOM 938 C C . GLN A 1 117 ? 12.858 -0.307 -19.875 1.00 79.75 117 GLN A C 1
ATOM 940 O O . GLN A 1 117 ? 12.475 -0.292 -18.704 1.00 79.75 117 GLN A O 1
ATOM 945 N N . LEU A 1 118 ? 12.429 0.587 -20.770 1.00 83.38 118 LEU A N 1
ATOM 946 C CA . LEU A 1 118 ? 11.445 1.630 -20.467 1.00 83.38 118 LEU A CA 1
ATOM 947 C C . LEU A 1 118 ? 10.098 1.023 -20.052 1.00 83.38 118 LEU A C 1
ATOM 949 O O . LEU A 1 118 ? 9.520 1.452 -19.053 1.00 83.38 118 LEU A O 1
ATOM 953 N N . GLN A 1 119 ? 9.627 -0.010 -20.753 1.00 76.75 119 GLN A N 1
ATOM 954 C CA . GLN A 1 119 ? 8.398 -0.725 -20.393 1.00 76.75 119 GLN A CA 1
ATOM 955 C C . GLN A 1 119 ? 8.499 -1.365 -19.003 1.00 76.75 119 GLN A C 1
ATOM 957 O O . GLN A 1 119 ? 7.605 -1.187 -18.173 1.00 76.75 119 GLN A O 1
ATOM 962 N N . VAL A 1 120 ? 9.611 -2.047 -18.709 1.00 76.75 120 VAL A N 1
ATOM 963 C CA . VAL A 1 120 ? 9.882 -2.631 -17.385 1.00 76.75 120 VAL A CA 1
ATOM 964 C C . VAL A 1 120 ? 9.821 -1.555 -16.289 1.00 76.75 120 VAL A C 1
ATOM 966 O O . VAL A 1 120 ? 9.166 -1.750 -15.264 1.00 76.75 120 VAL A O 1
ATOM 969 N N . ILE A 1 121 ? 10.453 -0.398 -16.508 1.00 84.00 121 ILE A N 1
ATOM 970 C CA . ILE A 1 121 ? 10.449 0.718 -15.550 1.00 84.00 121 ILE A CA 1
ATOM 971 C C . ILE A 1 121 ? 9.032 1.255 -15.324 1.00 84.00 121 ILE A C 1
ATOM 973 O O . ILE A 1 121 ? 8.641 1.492 -14.180 1.00 84.00 121 ILE A O 1
ATOM 977 N N . GLN A 1 122 ? 8.243 1.423 -16.385 1.00 81.06 122 GLN A N 1
ATOM 978 C CA . GLN A 1 122 ? 6.861 1.895 -16.281 1.00 81.06 122 GLN A CA 1
ATOM 979 C C . GLN A 1 122 ? 5.985 0.931 -15.474 1.00 81.06 122 GLN A C 1
ATOM 981 O O . GLN A 1 122 ? 5.231 1.377 -14.605 1.00 81.06 122 GLN A O 1
ATOM 986 N N . VAL A 1 123 ? 6.129 -0.380 -15.694 1.00 77.12 123 VAL A N 1
ATOM 987 C CA . VAL A 1 123 ? 5.432 -1.413 -14.912 1.00 77.12 123 VAL A CA 1
ATOM 988 C C . VAL A 1 123 ? 5.828 -1.340 -13.433 1.00 77.12 123 VAL A C 1
ATOM 990 O O . VAL A 1 123 ? 4.954 -1.404 -12.568 1.00 77.12 123 VAL A O 1
ATOM 993 N N . MET A 1 124 ? 7.112 -1.137 -13.118 1.00 82.06 124 MET A N 1
ATOM 994 C CA . MET A 1 124 ? 7.561 -0.972 -11.728 1.00 82.06 124 MET A CA 1
ATOM 995 C C . MET A 1 124 ? 7.012 0.301 -11.070 1.00 82.06 124 MET A C 1
ATOM 997 O O . MET A 1 124 ? 6.542 0.244 -9.934 1.00 82.06 124 MET A O 1
ATOM 1001 N N . ILE A 1 125 ? 7.014 1.443 -11.769 1.00 83.06 125 ILE A N 1
ATOM 1002 C CA . ILE A 1 125 ? 6.411 2.692 -11.266 1.00 83.06 125 ILE A CA 1
ATOM 1003 C C . ILE A 1 125 ? 4.937 2.461 -10.925 1.00 83.06 125 ILE A C 1
ATOM 1005 O O . ILE A 1 125 ? 4.453 2.899 -9.881 1.00 83.06 125 ILE A O 1
ATOM 1009 N N . LEU A 1 126 ? 4.224 1.760 -11.804 1.00 77.00 126 LEU A N 1
ATOM 1010 C CA . LEU A 1 126 ? 2.812 1.457 -11.631 1.00 77.00 126 LEU A CA 1
ATOM 1011 C C . LEU A 1 126 ? 2.559 0.538 -10.432 1.00 77.00 126 LEU A C 1
ATOM 1013 O O . LEU A 1 126 ? 1.655 0.805 -9.642 1.00 77.00 126 LEU A O 1
ATOM 1017 N N . ALA A 1 127 ? 3.389 -0.494 -10.266 1.00 76.38 127 ALA A N 1
ATOM 1018 C CA . ALA A 1 127 ? 3.354 -1.392 -9.118 1.00 76.38 127 ALA A CA 1
ATOM 1019 C C . ALA A 1 127 ? 3.513 -0.632 -7.798 1.00 76.38 127 ALA A C 1
ATOM 1021 O O . ALA A 1 127 ? 2.697 -0.781 -6.890 1.00 76.38 127 ALA A O 1
ATOM 1022 N N . LEU A 1 128 ? 4.536 0.222 -7.713 1.00 84.12 128 LEU A N 1
ATOM 1023 C CA . LEU A 1 128 ? 4.828 1.011 -6.519 1.00 84.12 128 LEU A CA 1
ATOM 1024 C C . LEU A 1 128 ? 3.698 1.994 -6.199 1.00 84.12 128 LEU A C 1
ATOM 1026 O O . LEU A 1 128 ? 3.301 2.112 -5.043 1.00 84.12 128 LEU A O 1
ATOM 1030 N N . ARG A 1 129 ? 3.109 2.641 -7.212 1.00 83.38 129 ARG A N 1
ATOM 1031 C CA . ARG A 1 129 ? 1.904 3.468 -7.026 1.00 83.38 129 ARG A CA 1
ATOM 1032 C C . ARG A 1 129 ? 0.722 2.654 -6.501 1.00 83.38 129 ARG A C 1
ATOM 1034 O O . ARG A 1 129 ? -0.012 3.149 -5.653 1.00 83.38 129 ARG A O 1
ATOM 1041 N N . GLY A 1 130 ? 0.563 1.415 -6.969 1.00 73.94 130 GLY A N 1
ATOM 1042 C CA . GLY A 1 130 ? -0.419 0.470 -6.440 1.00 73.94 130 GLY A CA 1
ATOM 1043 C C . GLY A 1 130 ? -0.206 0.190 -4.951 1.00 73.94 130 GLY A C 1
ATOM 1044 O O . GLY A 1 130 ? -1.127 0.375 -4.164 1.00 73.94 130 GLY A O 1
ATOM 1045 N N . VAL A 1 131 ? 1.018 -0.165 -4.547 1.00 79.62 131 VAL A N 1
ATOM 1046 C CA . VAL A 1 131 ? 1.374 -0.392 -3.131 1.00 79.62 131 VAL A CA 1
ATOM 1047 C C . VAL A 1 131 ? 1.120 0.855 -2.281 1.00 79.62 131 VAL A C 1
ATOM 1049 O O . VAL A 1 131 ? 0.512 0.770 -1.217 1.00 79.62 131 VAL A O 1
ATOM 1052 N N . ARG A 1 132 ? 1.541 2.030 -2.760 1.00 84.25 132 ARG A N 1
ATOM 1053 C CA . ARG A 1 132 ? 1.329 3.316 -2.080 1.00 84.25 132 ARG A CA 1
ATOM 1054 C C . ARG A 1 132 ? -0.154 3.586 -1.810 1.00 84.25 132 ARG A C 1
ATOM 1056 O O . ARG A 1 132 ? -0.513 4.043 -0.724 1.00 84.25 132 ARG A O 1
ATOM 1063 N N . GLU A 1 133 ? -1.010 3.304 -2.787 1.00 79.50 133 GLU A N 1
ATOM 1064 C CA . GLU A 1 133 ? -2.460 3.466 -2.663 1.00 79.50 133 GLU A CA 1
ATOM 1065 C C . GLU A 1 133 ? -3.058 2.482 -1.649 1.00 79.50 133 GLU A C 1
ATOM 1067 O O . GLU A 1 133 ? -3.835 2.910 -0.796 1.00 79.50 133 GLU A O 1
ATOM 1072 N N . ILE A 1 134 ? -2.652 1.204 -1.685 1.00 77.75 134 ILE A N 1
ATOM 1073 C CA . ILE A 1 134 ? -3.076 0.179 -0.711 1.00 77.75 134 ILE A CA 1
ATOM 1074 C C . ILE A 1 134 ? -2.766 0.652 0.715 1.00 77.75 134 ILE A C 1
ATOM 1076 O O . ILE A 1 134 ? -3.657 0.672 1.565 1.00 77.75 134 ILE A O 1
ATOM 1080 N N . ILE A 1 135 ? -1.534 1.112 0.970 1.00 82.25 135 ILE A N 1
ATOM 1081 C CA . ILE A 1 135 ? -1.117 1.620 2.288 1.00 82.25 135 ILE A CA 1
ATOM 1082 C C . ILE A 1 135 ? -1.952 2.843 2.698 1.00 82.25 135 ILE A C 1
ATOM 1084 O O . ILE A 1 135 ? -2.402 2.944 3.840 1.00 82.25 135 ILE A O 1
ATOM 1088 N N . THR A 1 136 ? -2.175 3.779 1.773 1.00 81.69 136 THR A N 1
ATOM 1089 C CA . THR A 1 136 ? -2.929 5.011 2.051 1.00 81.69 136 THR A CA 1
ATOM 1090 C C . THR A 1 136 ? -4.372 4.709 2.449 1.00 81.69 136 THR A C 1
ATOM 1092 O O . THR A 1 136 ? -4.861 5.256 3.437 1.00 81.69 136 THR A O 1
ATOM 1095 N N . ARG A 1 137 ? -5.049 3.827 1.707 1.00 77.38 137 ARG A N 1
ATOM 1096 C CA . ARG A 1 137 ? -6.438 3.428 1.982 1.00 77.38 137 ARG A CA 1
ATOM 1097 C C . ARG A 1 137 ? -6.562 2.677 3.289 1.00 77.38 137 ARG A C 1
ATOM 1099 O O . ARG A 1 137 ? -7.320 3.106 4.144 1.00 77.38 137 ARG A O 1
ATOM 1106 N N . THR A 1 138 ? -5.710 1.676 3.480 1.00 80.94 138 THR A N 1
ATOM 1107 C CA . THR A 1 138 ? -5.604 0.909 4.723 1.00 80.94 138 THR A CA 1
ATOM 1108 C C . THR A 1 138 ? -5.571 1.816 5.956 1.00 80.94 138 THR A C 1
ATOM 1110 O O . THR A 1 138 ? -6.259 1.568 6.943 1.00 80.94 138 THR A O 1
ATOM 1113 N N . ARG A 1 139 ? -4.784 2.899 5.897 1.00 85.69 139 ARG A N 1
ATOM 1114 C CA . ARG A 1 139 ? -4.665 3.863 6.998 1.00 85.69 139 ARG A CA 1
ATOM 1115 C C . ARG A 1 139 ? -5.924 4.693 7.222 1.00 85.69 139 ARG A C 1
ATOM 1117 O O . ARG A 1 139 ? -6.225 5.034 8.362 1.00 85.69 139 ARG A O 1
ATOM 1124 N N . ASN A 1 140 ? -6.654 5.025 6.164 1.00 82.62 140 ASN A N 1
ATOM 1125 C CA . ASN A 1 140 ? -7.951 5.681 6.302 1.00 82.62 140 ASN A CA 1
ATOM 1126 C C . ASN A 1 140 ? -8.986 4.711 6.886 1.00 82.62 140 ASN A C 1
ATOM 1128 O O . ASN A 1 140 ? -9.706 5.089 7.805 1.00 82.62 140 ASN A O 1
ATOM 1132 N N . ASP A 1 141 ? -9.008 3.465 6.412 1.00 81.06 141 ASP A N 1
ATOM 1133 C CA . ASP A 1 141 ? -9.981 2.454 6.826 1.00 81.06 141 ASP A CA 1
ATOM 1134 C C . ASP A 1 141 ? -9.819 2.093 8.305 1.00 81.06 141 ASP A C 1
ATOM 1136 O O . ASP A 1 141 ? -10.807 2.069 9.039 1.00 81.06 141 ASP A O 1
ATOM 1140 N N . ILE A 1 142 ? -8.583 1.903 8.786 1.00 85.81 142 ILE A N 1
ATOM 1141 C CA . ILE A 1 142 ? -8.340 1.646 10.214 1.00 85.81 142 ILE A CA 1
ATOM 1142 C C . ILE A 1 142 ? -8.698 2.853 11.089 1.00 85.81 142 ILE A C 1
ATOM 1144 O O . ILE A 1 142 ? -9.219 2.681 12.192 1.00 85.81 142 ILE A O 1
ATOM 1148 N N . LEU A 1 143 ? -8.470 4.081 10.605 1.00 87.12 143 LEU A N 1
ATOM 1149 C CA . LEU A 1 143 ? -8.867 5.287 11.328 1.00 87.12 143 LEU A CA 1
ATOM 1150 C C . LEU A 1 143 ? -10.393 5.366 11.433 1.00 87.12 143 LEU A C 1
ATOM 1152 O O . LEU A 1 143 ? -10.921 5.578 12.520 1.00 87.12 143 LEU A O 1
ATOM 1156 N N . THR A 1 144 ? -11.096 5.147 10.320 1.00 82.69 144 THR A N 1
ATOM 1157 C CA . THR A 1 144 ? -12.561 5.100 10.274 1.00 82.69 144 THR A CA 1
ATOM 1158 C C . THR A 1 144 ? -13.117 4.011 11.189 1.00 82.69 144 THR A C 1
ATOM 1160 O O . THR A 1 144 ? -14.021 4.299 11.974 1.00 82.69 144 THR A O 1
ATOM 1163 N N . LEU A 1 145 ? -12.542 2.804 11.163 1.00 83.31 145 LEU A N 1
ATOM 1164 C CA . LEU A 1 145 ? -12.911 1.710 12.062 1.00 83.31 145 LEU A CA 1
ATOM 1165 C C . LEU A 1 145 ? -12.729 2.111 13.531 1.00 83.31 145 LEU A C 1
ATOM 1167 O O . LEU A 1 145 ? -13.609 1.883 14.364 1.00 83.31 145 LEU A O 1
ATOM 1171 N N . GLY A 1 146 ? -11.602 2.747 13.851 1.00 85.19 146 GLY A N 1
ATOM 1172 C CA . GLY A 1 146 ? -11.320 3.226 15.195 1.00 85.19 146 GLY A CA 1
ATOM 1173 C C . GLY A 1 146 ? -12.305 4.300 15.665 1.00 85.19 146 GLY A C 1
ATOM 1174 O O . GLY A 1 146 ? -12.820 4.216 16.779 1.00 85.19 146 GLY A O 1
ATOM 1175 N N . THR A 1 147 ? -12.633 5.274 14.811 1.00 86.50 147 THR A N 1
ATOM 1176 C CA . THR A 1 147 ? -13.643 6.302 15.111 1.00 86.50 147 THR A CA 1
ATOM 1177 C C . THR A 1 147 ? -15.024 5.685 15.336 1.00 86.50 147 THR A C 1
ATOM 1179 O O . THR A 1 147 ? -15.662 5.987 16.338 1.00 86.50 147 THR A O 1
ATOM 1182 N N . GLN A 1 148 ? -15.455 4.758 14.478 1.00 80.44 148 GLN A N 1
ATOM 1183 C CA . GLN A 1 148 ? -16.743 4.066 14.622 1.00 80.44 148 GLN A CA 1
ATOM 1184 C C . GLN A 1 148 ? -16.816 3.243 15.911 1.00 80.44 148 GLN A C 1
ATOM 1186 O O . GLN A 1 148 ? -17.840 3.245 16.592 1.00 80.44 148 GLN A O 1
ATOM 1191 N N . THR A 1 149 ? -15.715 2.585 16.280 1.00 83.19 149 THR A N 1
ATOM 1192 C CA . THR A 1 149 ? -15.610 1.858 17.551 1.00 83.19 149 THR A CA 1
ATOM 1193 C C . THR A 1 149 ? -15.736 2.807 18.738 1.00 83.19 149 THR A C 1
ATOM 1195 O O . THR A 1 149 ? -16.487 2.537 19.675 1.00 83.19 149 THR A O 1
ATOM 1198 N N . LEU A 1 150 ? -15.028 3.939 18.701 1.00 87.12 150 LEU A N 1
ATOM 1199 C CA . LEU A 1 150 ? -15.094 4.950 19.751 1.00 87.12 150 LEU A CA 1
ATOM 1200 C C . LEU A 1 150 ? -16.516 5.507 19.911 1.00 87.12 150 LEU A C 1
ATOM 1202 O O . LEU A 1 150 ? -16.990 5.655 21.038 1.00 87.12 150 LEU A O 1
ATOM 1206 N N . ASP A 1 151 ? -17.197 5.785 18.802 1.00 82.81 151 ASP A N 1
ATOM 1207 C CA . ASP A 1 151 ? -18.570 6.288 18.802 1.00 82.81 151 ASP A CA 1
ATOM 1208 C C . ASP A 1 151 ? -19.553 5.245 19.353 1.00 82.81 151 ASP A C 1
ATOM 1210 O O . ASP A 1 151 ? -20.397 5.582 20.186 1.00 82.81 151 ASP A O 1
ATOM 1214 N N . ALA A 1 152 ? -19.391 3.966 18.996 1.00 79.00 152 ALA A N 1
ATOM 1215 C CA . ALA A 1 152 ? -20.190 2.874 19.550 1.00 79.00 152 ALA A CA 1
ATOM 1216 C C . ALA A 1 152 ? -20.017 2.747 21.079 1.00 79.00 152 ALA A C 1
ATOM 1218 O O . ALA A 1 152 ? -21.000 2.646 21.813 1.00 79.00 152 ALA A O 1
ATOM 1219 N N . ILE A 1 153 ? -18.780 2.833 21.589 1.00 81.94 153 ILE A N 1
ATOM 1220 C CA . ILE A 1 153 ? -18.500 2.794 23.038 1.00 81.94 153 ILE A CA 1
ATOM 1221 C C . ILE A 1 153 ? -19.107 4.009 23.761 1.00 81.94 153 ILE A C 1
ATOM 1223 O O . ILE A 1 153 ? -19.598 3.898 24.890 1.00 81.94 153 ILE A O 1
ATOM 1227 N N . LYS A 1 154 ? -19.073 5.195 23.142 1.00 84.81 154 LYS A N 1
ATOM 1228 C CA . LYS A 1 154 ? -19.682 6.402 23.719 1.00 84.81 154 LYS A CA 1
ATOM 1229 C C . LYS A 1 154 ? -21.199 6.264 23.812 1.00 84.81 154 LYS A C 1
ATOM 1231 O O . LYS A 1 154 ? -21.739 6.510 24.896 1.00 84.81 154 LYS A O 1
ATOM 1236 N N . ALA A 1 155 ? -21.838 5.785 22.743 1.00 79.88 155 ALA A N 1
ATOM 1237 C CA . ALA A 1 155 ? -23.284 5.590 22.655 1.00 79.88 155 ALA A CA 1
ATOM 1238 C C . ALA A 1 155 ? -23.839 4.676 23.762 1.00 79.88 155 ALA A C 1
ATOM 1240 O O . ALA A 1 155 ? -24.921 4.950 24.282 1.00 79.88 155 ALA A O 1
ATOM 1241 N N . LEU A 1 156 ? -23.068 3.674 24.216 1.00 78.56 156 LEU A N 1
ATOM 1242 C CA . LEU A 1 156 ? -23.463 2.781 25.320 1.00 78.56 156 LEU A CA 1
ATOM 1243 C C . LEU A 1 156 ? -23.849 3.496 26.624 1.00 78.56 156 LEU A C 1
ATOM 1245 O O . LEU A 1 156 ? -24.526 2.902 27.456 1.00 78.56 156 LEU A O 1
ATOM 1249 N N . GLY A 1 157 ? -23.443 4.750 26.844 1.00 67.56 157 GLY A N 1
ATOM 1250 C CA . GLY A 1 157 ? -23.857 5.468 28.053 1.00 67.56 157 GLY A CA 1
ATOM 1251 C C . GLY A 1 157 ? -24.322 6.894 27.844 1.00 67.56 157 GLY A C 1
ATOM 1252 O O . GLY A 1 157 ? -24.238 7.674 28.786 1.00 67.56 157 GLY A O 1
ATOM 1253 N N . GLU A 1 158 ? -24.802 7.223 26.646 1.00 65.06 158 GLU A N 1
ATOM 1254 C CA . GLU A 1 158 ? -25.697 8.372 26.433 1.00 65.06 158 GLU A CA 1
ATOM 1255 C C . GLU A 1 158 ? -27.180 7.979 26.603 1.00 65.06 158 GLU A C 1
ATOM 1257 O O . GLU A 1 158 ? -28.060 8.835 26.621 1.00 65.06 158 GLU A O 1
ATOM 1262 N N . GLY A 1 159 ? -27.479 6.688 26.807 1.00 56.16 159 GLY A N 1
ATOM 1263 C CA . GLY A 1 159 ? -28.795 6.231 27.251 1.00 56.16 159 GLY A CA 1
ATOM 1264 C C . GLY A 1 159 ? -29.069 6.639 28.704 1.00 56.16 159 GLY A C 1
ATOM 1265 O O . GLY A 1 159 ? -28.679 5.939 29.632 1.00 56.16 159 GLY A O 1
ATOM 1266 N N . GLU A 1 160 ? -29.752 7.765 28.907 1.00 45.16 160 GLU A N 1
ATOM 1267 C CA . GLU A 1 160 ? -30.079 8.398 30.201 1.00 45.16 160 GLU A CA 1
ATOM 1268 C C . GLU A 1 160 ? -30.986 7.600 31.173 1.00 45.16 160 GLU A C 1
ATOM 1270 O O . GLU A 1 160 ? -31.606 8.198 32.053 1.00 45.16 160 GLU A O 1
ATOM 1275 N N . GLN A 1 161 ? -31.099 6.269 31.101 1.00 47.84 161 GLN A N 1
ATOM 1276 C CA . GLN A 1 161 ? -31.935 5.534 32.064 1.00 47.84 161 GLN A CA 1
ATOM 1277 C C . GLN A 1 161 ? -31.133 4.580 32.956 1.00 47.84 161 GLN A C 1
ATOM 1279 O O . GLN A 1 161 ? -30.462 3.679 32.449 1.00 47.84 161 GLN A O 1
ATOM 1284 N N . PRO A 1 162 ? -31.207 4.736 34.297 1.00 42.88 162 PRO A N 1
ATOM 1285 C CA . PRO A 1 162 ? -30.559 3.823 35.224 1.00 42.88 162 PRO A CA 1
ATOM 1286 C C . PRO A 1 162 ? -31.169 2.425 35.076 1.00 42.88 162 PRO A C 1
ATOM 1288 O O . PRO A 1 162 ? -32.297 2.160 35.487 1.00 42.88 162 PRO A O 1
ATOM 1291 N N . LEU A 1 163 ? -30.363 1.529 34.509 1.00 45.16 163 LEU A N 1
ATOM 1292 C CA . LEU A 1 163 ? -30.566 0.098 34.253 1.00 45.16 163 LEU A CA 1
ATOM 1293 C C . LEU A 1 163 ? -30.769 -0.770 35.516 1.00 45.16 163 LEU A C 1
ATOM 1295 O O . LEU A 1 163 ? -30.517 -1.971 35.498 1.00 45.16 163 LEU A O 1
ATOM 1299 N N . PHE A 1 164 ? -31.287 -0.220 36.615 1.00 43.28 164 PHE A N 1
ATOM 1300 C CA . PHE A 1 164 ? -31.802 -1.022 37.728 1.00 43.28 164 PHE A CA 1
ATOM 1301 C C . PHE A 1 164 ? -33.250 -1.444 37.444 1.00 43.28 164 PHE A C 1
ATOM 1303 O O . PHE A 1 164 ? -34.180 -1.086 38.161 1.00 43.28 164 PHE A O 1
ATOM 1310 N N . GLY A 1 165 ? -33.460 -2.213 36.375 1.00 39.03 165 GLY A N 1
ATOM 1311 C CA . GLY A 1 165 ? -34.770 -2.801 36.102 1.00 39.03 165 GLY A CA 1
ATOM 1312 C C . GLY A 1 165 ? -35.019 -3.169 34.646 1.00 39.03 165 GLY A C 1
ATOM 1313 O O . GLY A 1 165 ? -35.561 -2.374 33.897 1.00 39.03 165 GLY A O 1
ATOM 1314 N N . LYS A 1 166 ? -34.739 -4.432 34.307 1.00 36.25 166 LYS A N 1
ATOM 1315 C CA . LYS A 1 166 ? -35.310 -5.188 33.174 1.00 36.25 166 LYS A CA 1
ATOM 1316 C C . LYS A 1 166 ? -35.036 -4.657 31.751 1.00 36.25 166 LYS A C 1
ATOM 1318 O O . LYS A 1 166 ? -35.832 -3.934 31.172 1.00 36.25 166 LYS A O 1
ATOM 1323 N N . GLY A 1 167 ? -34.031 -5.261 31.113 1.00 37.53 167 GLY A N 1
ATOM 1324 C CA . GLY A 1 167 ? -34.275 -6.023 29.878 1.00 37.53 167 GLY A CA 1
ATOM 1325 C C . GLY A 1 167 ? -34.535 -5.261 28.577 1.00 37.53 167 GLY A C 1
ATOM 1326 O O . GLY A 1 167 ? -35.243 -5.796 27.729 1.00 37.53 167 GLY A O 1
ATOM 1327 N N . ALA A 1 168 ? -33.964 -4.073 28.384 1.00 39.22 168 ALA A N 1
ATOM 1328 C CA . ALA A 1 168 ? -33.928 -3.431 27.071 1.00 39.22 168 ALA A CA 1
ATOM 1329 C C . ALA A 1 168 ? -32.480 -3.365 26.566 1.00 39.22 168 ALA A C 1
ATOM 1331 O O . ALA A 1 168 ? -31.771 -2.392 26.799 1.00 39.22 168 ALA A O 1
ATOM 1332 N N . ALA A 1 169 ? -32.043 -4.431 25.892 1.00 41.94 169 ALA A N 1
ATOM 1333 C CA . ALA A 1 169 ? -30.882 -4.401 25.011 1.00 41.94 169 ALA A CA 1
ATOM 1334 C C . ALA A 1 169 ? -31.249 -3.554 23.781 1.00 41.94 169 ALA A C 1
ATOM 1336 O O . ALA A 1 169 ? -31.736 -4.059 22.771 1.00 41.94 169 ALA A O 1
ATOM 1337 N N . THR A 1 170 ? -31.139 -2.232 23.892 1.00 44.66 170 THR A N 1
ATOM 1338 C CA . THR A 1 170 ? -31.130 -1.352 22.720 1.00 44.66 170 THR A CA 1
ATOM 1339 C C . THR A 1 170 ? -29.766 -1.491 22.062 1.00 44.66 170 THR A C 1
ATOM 1341 O O . THR A 1 170 ? -28.858 -0.717 22.350 1.00 44.66 170 THR A O 1
ATOM 1344 N N . GLY A 1 171 ? -29.618 -2.519 21.225 1.00 44.31 171 GLY A N 1
ATOM 1345 C CA . GLY A 1 171 ? -28.413 -2.738 20.436 1.00 44.31 171 GLY A CA 1
ATOM 1346 C C . GLY A 1 171 ? -28.189 -1.568 19.488 1.00 44.31 171 GLY A C 1
ATOM 1347 O O . GLY A 1 171 ? -28.907 -1.393 18.501 1.00 44.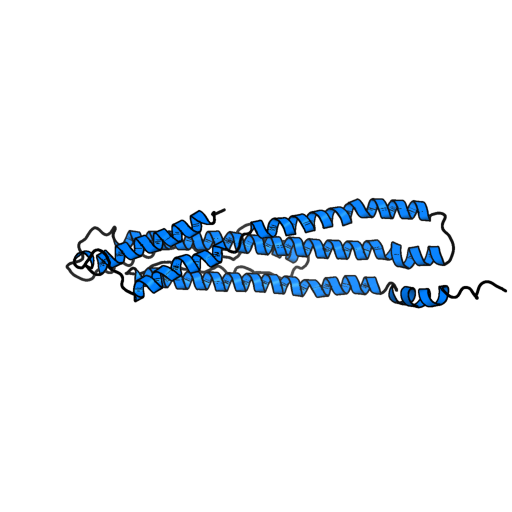31 171 GLY A O 1
ATOM 1348 N N . PHE A 1 172 ? -27.201 -0.734 19.801 1.00 48.84 172 PHE A N 1
ATOM 1349 C CA . PHE A 1 172 ? -26.755 0.327 18.911 1.00 48.84 172 PHE A CA 1
ATOM 1350 C C . PHE A 1 172 ? -25.848 -0.298 17.852 1.00 48.84 172 PHE A C 1
ATOM 1352 O O . PHE A 1 172 ? -24.690 -0.622 18.103 1.00 48.84 172 PHE A O 1
ATOM 1359 N N . THR A 1 173 ? -26.381 -0.487 16.646 1.00 45.53 173 THR A N 1
ATOM 1360 C CA . THR A 1 173 ? -25.550 -0.801 15.480 1.00 45.53 173 THR A CA 1
ATOM 1361 C C . THR A 1 173 ? -25.059 0.514 14.893 1.00 45.53 173 THR A C 1
ATOM 1363 O O . THR A 1 173 ? -25.832 1.237 14.260 1.00 45.53 173 THR A O 1
ATOM 1366 N N . VAL A 1 174 ? -23.782 0.843 15.092 1.00 44.22 174 VAL A N 1
ATOM 1367 C CA . VAL A 1 174 ? -23.149 1.914 14.321 1.00 44.22 174 VAL A CA 1
ATOM 1368 C C . VAL A 1 174 ? -22.836 1.320 12.952 1.00 44.22 174 VAL A C 1
ATOM 1370 O O . VAL A 1 174 ? -21.909 0.529 12.783 1.00 44.22 174 VAL A O 1
ATOM 1373 N N . VAL A 1 175 ? -23.666 1.647 11.958 1.00 39.59 175 VAL A N 1
ATOM 1374 C CA . VAL A 1 175 ? -23.431 1.214 10.577 1.00 39.59 175 VAL A CA 1
ATOM 1375 C C . VAL A 1 175 ? -22.237 1.989 10.037 1.00 39.59 175 VAL A C 1
ATOM 1377 O O . VAL A 1 175 ? -22.356 3.091 9.505 1.00 39.59 175 VAL A O 1
ATOM 1380 N N . GLY A 1 176 ? -21.065 1.402 10.228 1.00 41.09 176 GLY A N 1
ATOM 1381 C CA . GLY A 1 176 ? -19.824 1.862 9.657 1.00 41.09 176 GLY A CA 1
ATOM 1382 C C . GLY A 1 176 ? -19.631 1.298 8.261 1.00 41.09 176 GLY A C 1
ATOM 1383 O O . GLY A 1 176 ? -19.381 0.108 8.098 1.00 41.09 176 GLY A O 1
ATOM 1384 N N . ALA A 1 177 ? -19.744 2.131 7.230 1.00 39.34 177 ALA A N 1
ATOM 1385 C CA . ALA A 1 177 ? -19.311 1.731 5.899 1.00 39.34 177 ALA A CA 1
ATOM 1386 C C . ALA A 1 177 ? -17.774 1.734 5.871 1.00 39.34 177 ALA A C 1
ATOM 1388 O O . ALA A 1 177 ? -17.164 2.791 5.718 1.00 39.34 177 ALA A O 1
ATOM 1389 N N . VAL A 1 178 ? -17.141 0.569 6.037 1.00 43.09 178 VAL A N 1
ATOM 1390 C CA . VAL A 1 178 ? -15.758 0.377 5.579 1.00 43.09 178 VAL A CA 1
ATOM 1391 C C . VAL A 1 178 ? -15.822 0.401 4.056 1.00 43.09 178 VAL A C 1
ATOM 1393 O O . VAL A 1 178 ? -16.403 -0.489 3.432 1.00 43.09 178 VAL A O 1
ATOM 1396 N N . LEU A 1 179 ? -15.348 1.499 3.468 1.00 41.50 179 LEU A N 1
ATOM 1397 C CA . LEU A 1 179 ? -15.415 1.728 2.032 1.00 41.50 179 LEU A CA 1
ATOM 1398 C C . LEU A 1 179 ? -14.597 0.660 1.316 1.00 41.50 179 LEU A C 1
ATOM 1400 O O . LEU A 1 179 ? -13.447 0.389 1.643 1.00 41.50 179 LEU A O 1
ATOM 1404 N N . ALA A 1 180 ? -15.238 0.040 0.333 1.00 47.94 180 ALA A N 1
ATOM 1405 C CA . ALA A 1 180 ? -14.690 -1.082 -0.382 1.00 47.94 180 ALA A CA 1
ATOM 1406 C C . ALA A 1 180 ? -13.312 -0.784 -0.981 1.00 47.94 180 ALA A C 1
ATOM 1408 O O . ALA A 1 180 ? -13.124 0.140 -1.773 1.00 47.94 180 ALA A O 1
ATOM 1409 N N . ILE A 1 181 ? -12.388 -1.698 -0.710 1.00 47.62 181 ILE A N 1
ATOM 1410 C CA . ILE A 1 181 ? -11.177 -1.930 -1.495 1.00 47.62 181 ILE A CA 1
ATOM 1411 C C . ILE A 1 181 ? -11.499 -2.083 -3.008 1.00 47.62 181 ILE A C 1
ATOM 1413 O O . ILE A 1 181 ? -10.672 -1.798 -3.879 1.00 47.62 181 ILE A O 1
ATOM 1417 N N . ALA A 1 182 ? -12.742 -2.411 -3.367 1.00 39.53 182 ALA A N 1
ATOM 1418 C CA . ALA A 1 182 ? -13.197 -2.406 -4.745 1.00 39.53 182 ALA A CA 1
ATOM 1419 C C . ALA A 1 182 ? -13.591 -1.028 -5.300 1.00 39.53 182 ALA A C 1
ATOM 1421 O O . ALA A 1 182 ? -14.651 -0.474 -5.028 1.00 39.53 182 ALA A O 1
ATOM 1422 N N . GLY A 1 183 ? -12.791 -0.570 -6.261 1.00 43.47 183 GLY A N 1
ATOM 1423 C CA . GLY A 1 183 ? -13.339 -0.034 -7.510 1.00 43.47 183 GLY A CA 1
ATOM 1424 C C . GLY A 1 183 ? -13.683 1.456 -7.581 1.00 43.47 183 GLY A C 1
ATOM 1425 O O . GLY A 1 183 ? -13.614 2.006 -8.678 1.00 43.47 183 GLY A O 1
ATOM 1426 N N . SER A 1 184 ? -13.972 2.164 -6.491 1.00 38.25 184 SER A N 1
ATOM 1427 C CA . SER A 1 184 ? -14.405 3.569 -6.593 1.00 38.25 184 SER A CA 1
ATOM 1428 C C . SER A 1 184 ? -13.319 4.560 -6.169 1.00 38.25 184 SER A C 1
ATOM 1430 O O . SER A 1 184 ? -13.238 4.952 -5.010 1.00 38.25 184 SER A O 1
ATOM 1432 N N . GLY A 1 185 ? -12.478 4.997 -7.112 1.00 36.44 185 GLY A N 1
ATOM 1433 C CA . GLY A 1 185 ? -11.682 6.219 -6.930 1.00 36.44 185 GLY A CA 1
ATOM 1434 C C . GLY A 1 185 ? -10.243 6.143 -7.432 1.00 36.44 185 GLY A C 1
ATOM 1435 O O . GLY A 1 185 ? -9.310 6.015 -6.650 1.00 36.44 185 GLY A O 1
ATOM 1436 N N . GLY A 1 186 ? -10.065 6.228 -8.750 1.00 35.28 186 GLY A N 1
ATOM 1437 C CA . GLY A 1 186 ? -8.942 6.920 -9.400 1.00 35.28 186 GLY A CA 1
ATOM 1438 C C . GLY A 1 186 ? -7.525 6.326 -9.372 1.00 35.28 186 GLY A C 1
ATOM 1439 O O . GLY A 1 186 ? -6.830 6.487 -10.357 1.00 35.28 186 GLY A O 1
ATOM 1440 N N . GLY A 1 187 ? -7.047 5.653 -8.324 1.00 35.38 187 GLY A N 1
ATOM 1441 C CA . GLY A 1 187 ? -5.616 5.296 -8.212 1.00 35.38 187 GLY A CA 1
ATOM 1442 C C . GLY A 1 187 ? -5.278 3.871 -8.659 1.00 35.38 187 GLY A C 1
ATOM 1443 O O . GLY A 1 187 ? -4.702 3.638 -9.723 1.00 35.38 187 GLY A O 1
ATOM 1444 N N . ALA A 1 188 ? -5.673 2.890 -7.845 1.00 38.19 188 ALA A N 1
ATOM 1445 C CA . ALA A 1 188 ? -5.396 1.471 -8.087 1.00 38.19 188 ALA A CA 1
ATOM 1446 C C . ALA A 1 188 ? -6.220 0.893 -9.252 1.00 38.19 188 ALA A C 1
ATOM 1448 O O . ALA A 1 188 ? -5.730 0.061 -10.017 1.00 38.19 188 ALA A O 1
ATOM 1449 N N . ALA A 1 189 ? -7.444 1.398 -9.447 1.00 42.34 189 ALA A N 1
ATOM 1450 C CA . ALA A 1 189 ? -8.235 1.095 -10.630 1.00 42.34 189 ALA A CA 1
ATOM 1451 C C . ALA A 1 189 ? -7.566 1.639 -11.896 1.00 42.34 189 ALA A C 1
ATOM 1453 O O . ALA A 1 189 ? -7.617 0.945 -12.892 1.00 42.34 189 ALA A O 1
ATOM 1454 N N . LEU A 1 190 ? -6.868 2.785 -11.886 1.00 39.97 190 LEU A N 1
ATOM 1455 C CA . LEU A 1 190 ? -6.089 3.221 -13.055 1.00 39.97 190 LEU A CA 1
ATOM 1456 C C . LEU A 1 190 ? -4.829 2.380 -13.239 1.00 39.97 190 LEU A C 1
ATOM 1458 O O . LEU A 1 190 ? -4.487 2.082 -14.370 1.00 39.97 190 LEU A O 1
ATOM 1462 N N . ALA A 1 191 ? -4.166 1.926 -12.176 1.00 39.53 191 ALA A N 1
ATOM 1463 C CA . ALA A 1 191 ? -3.022 1.027 -12.328 1.00 39.53 191 ALA A CA 1
ATOM 1464 C C . ALA A 1 191 ? -3.408 -0.300 -13.007 1.00 39.53 191 ALA A C 1
ATOM 1466 O O . ALA A 1 191 ? -2.741 -0.753 -13.934 1.00 39.53 191 ALA A O 1
ATOM 1467 N N . LEU A 1 192 ? -4.542 -0.880 -12.619 1.00 40.66 192 LEU A N 1
ATOM 1468 C CA . LEU A 1 192 ? -5.063 -2.093 -13.250 1.00 40.66 192 LEU A CA 1
ATOM 1469 C C . LEU A 1 192 ? -5.825 -1.850 -14.551 1.00 40.66 192 LEU A C 1
ATOM 1471 O O . LEU A 1 192 ? -5.766 -2.700 -15.424 1.00 40.66 192 LEU A O 1
ATOM 1475 N N . THR A 1 193 ? -6.500 -0.714 -14.719 1.00 41.09 193 THR A N 1
ATOM 1476 C CA . THR A 1 193 ? -7.201 -0.350 -15.965 1.00 41.09 193 THR A CA 1
ATOM 1477 C C . THR A 1 193 ? -6.222 0.127 -17.033 1.00 41.09 193 THR A C 1
ATOM 1479 O O . THR A 1 193 ? -6.471 -0.108 -18.204 1.00 41.09 193 THR A O 1
ATOM 1482 N N . VAL A 1 194 ? -5.080 0.725 -16.679 1.00 39.84 194 VAL A N 1
ATOM 1483 C CA . VAL A 1 194 ? -4.006 1.039 -17.638 1.00 39.84 194 VAL A CA 1
ATOM 1484 C C . VAL A 1 194 ? -3.323 -0.251 -18.093 1.00 39.84 194 VAL A C 1
ATOM 1486 O O . VAL A 1 194 ? -3.155 -0.443 -19.295 1.00 39.84 194 VAL A O 1
ATOM 1489 N N . LEU A 1 195 ? -3.053 -1.196 -17.183 1.00 40.19 195 LEU A N 1
ATOM 1490 C CA . LEU A 1 195 ? -2.662 -2.560 -17.573 1.00 40.19 195 LEU A CA 1
ATOM 1491 C C . LEU A 1 195 ? -3.766 -3.269 -18.383 1.00 40.19 195 LEU A C 1
ATOM 1493 O O . LEU A 1 195 ? -3.469 -3.954 -19.358 1.00 40.19 195 LEU A O 1
ATOM 1497 N N . GLY A 1 196 ? -5.035 -3.042 -18.041 1.00 36.38 196 GLY A N 1
ATOM 1498 C CA . GLY A 1 196 ? -6.211 -3.550 -18.752 1.00 36.38 196 GLY A CA 1
ATOM 1499 C C . GLY A 1 196 ? -6.454 -2.897 -20.116 1.00 36.38 196 GLY A C 1
ATOM 1500 O O . GLY A 1 196 ? -7.071 -3.503 -20.984 1.00 36.38 196 GLY A O 1
ATOM 1501 N N . SER A 1 197 ? -5.932 -1.690 -20.352 1.00 37.00 197 SER A N 1
ATOM 1502 C CA . SER A 1 197 ? -6.003 -1.011 -21.651 1.00 37.00 197 SER A CA 1
ATOM 1503 C C . SER A 1 197 ? -4.955 -1.524 -22.641 1.00 37.00 197 SER A C 1
ATOM 1505 O O . SER A 1 197 ? -5.157 -1.407 -23.846 1.00 37.00 197 SER A O 1
ATOM 1507 N N . LEU A 1 198 ? -3.883 -2.162 -22.149 1.00 37.72 198 LEU A N 1
ATOM 1508 C CA . LEU A 1 198 ? -2.963 -2.952 -22.974 1.00 37.72 198 LEU A CA 1
ATOM 1509 C C . LEU A 1 198 ? -3.453 -4.394 -23.178 1.00 37.72 198 LEU A C 1
ATOM 1511 O O . LEU A 1 198 ? -3.083 -5.024 -24.163 1.00 37.72 198 LEU A O 1
ATOM 1515 N N . PHE A 1 199 ? -4.312 -4.907 -22.292 1.00 38.56 199 PHE A N 1
ATOM 1516 C CA . PHE A 1 199 ? -4.830 -6.272 -22.365 1.00 38.56 199 PHE A CA 1
ATOM 1517 C C . PHE A 1 199 ? -6.286 -6.331 -21.891 1.00 38.56 199 PHE A C 1
ATOM 1519 O O . PHE A 1 199 ? -6.572 -6.460 -20.701 1.00 38.56 199 PHE A O 1
ATOM 1526 N N . SER A 1 200 ? -7.218 -6.270 -22.843 1.00 26.78 200 SER A N 1
ATOM 1527 C CA . SER A 1 200 ? -8.658 -6.429 -22.630 1.00 26.78 200 SER A CA 1
ATOM 1528 C C . SER A 1 200 ? -9.023 -7.876 -22.262 1.00 26.78 200 SER A C 1
ATOM 1530 O O . SER A 1 200 ? -9.624 -8.603 -23.053 1.00 26.78 200 SER A O 1
ATOM 1532 N N . VAL A 1 201 ? -8.666 -8.314 -21.058 1.00 28.58 201 VAL A N 1
ATOM 1533 C CA . VAL A 1 201 ? -9.259 -9.495 -20.425 1.00 28.58 201 VAL A CA 1
ATOM 1534 C C . VAL A 1 201 ? -9.950 -9.002 -19.164 1.00 28.58 201 VAL A C 1
ATOM 1536 O O . VAL A 1 201 ? -9.316 -8.456 -18.267 1.00 28.58 201 VAL A O 1
ATOM 1539 N N . GLY A 1 202 ? -11.279 -9.106 -19.178 1.00 33.97 202 GLY A N 1
ATOM 1540 C CA . GLY A 1 202 ? -12.192 -8.431 -18.265 1.00 33.97 202 GLY A CA 1
ATOM 1541 C C . GLY A 1 202 ? -11.778 -8.479 -16.799 1.00 33.97 202 GLY A C 1
ATOM 1542 O O . GLY A 1 202 ? -11.586 -9.543 -16.219 1.00 33.97 202 GLY A O 1
ATOM 1543 N N . THR A 1 203 ? -11.714 -7.309 -16.174 1.00 34.00 203 THR A N 1
ATOM 1544 C CA . THR A 1 203 ? -11.620 -7.195 -14.722 1.00 34.00 203 THR A CA 1
ATOM 1545 C C . THR A 1 203 ? -12.890 -6.552 -14.196 1.00 34.00 203 THR A C 1
ATOM 1547 O O . THR A 1 203 ? -12.951 -5.350 -13.949 1.00 34.00 203 THR A O 1
ATOM 1550 N N . THR A 1 204 ? -13.906 -7.380 -13.972 1.00 35.88 204 THR A N 1
ATOM 1551 C CA . THR A 1 204 ? -14.894 -7.153 -12.914 1.00 35.88 204 THR A CA 1
ATOM 1552 C C . THR A 1 204 ? -14.172 -7.263 -11.565 1.00 35.88 204 THR A C 1
ATOM 1554 O O . THR A 1 204 ? -14.284 -8.265 -10.867 1.00 35.88 204 THR A O 1
ATOM 1557 N N . ALA A 1 205 ? -13.348 -6.275 -11.213 1.00 38.28 205 ALA A N 1
ATOM 1558 C CA . ALA A 1 205 ? -12.724 -6.175 -9.893 1.00 38.28 205 ALA A CA 1
ATOM 1559 C C . ALA A 1 205 ? -13.597 -5.274 -9.011 1.00 38.28 205 ALA A C 1
ATOM 1561 O O . ALA A 1 205 ? -13.230 -4.158 -8.656 1.00 38.28 205 ALA A O 1
ATOM 1562 N N . GLY A 1 206 ? -14.803 -5.772 -8.752 1.00 35.38 206 GLY A N 1
ATOM 1563 C CA . GLY A 1 206 ? -15.797 -5.196 -7.861 1.00 35.38 206 GLY A CA 1
ATOM 1564 C C . GLY A 1 206 ? -16.034 -6.133 -6.682 1.00 35.38 206 GLY A C 1
ATOM 1565 O O . GLY A 1 206 ? -17.141 -6.630 -6.532 1.00 35.38 206 GLY A O 1
ATOM 1566 N N . SER A 1 207 ? -15.007 -6.475 -5.900 1.00 39.38 207 SER A N 1
ATOM 1567 C CA . SER A 1 207 ? -15.232 -7.097 -4.589 1.00 39.38 207 SER A CA 1
ATOM 1568 C C . SER A 1 207 ? -15.646 -6.006 -3.604 1.00 39.38 207 SER A C 1
ATOM 1570 O O . SER A 1 207 ? -14.813 -5.483 -2.861 1.00 39.38 207 SER A O 1
ATOM 1572 N N . GLU A 1 208 ? -16.910 -5.588 -3.682 1.00 41.44 208 GLU A N 1
ATOM 1573 C CA . GLU A 1 208 ? -17.515 -4.730 -2.668 1.00 41.44 208 GLU A CA 1
ATOM 1574 C C . GLU A 1 208 ? -17.214 -5.349 -1.301 1.00 41.44 208 GLU A C 1
ATOM 1576 O O . GLU A 1 208 ? -17.595 -6.485 -1.017 1.00 41.44 208 GLU A O 1
ATOM 1581 N N . PHE A 1 209 ? -16.455 -4.628 -0.479 1.00 46.44 209 PHE A N 1
ATOM 1582 C CA . PHE A 1 209 ? -16.345 -4.957 0.929 1.00 46.44 209 PHE A CA 1
ATOM 1583 C C . PHE A 1 209 ? -17.759 -4.762 1.475 1.00 46.44 209 PHE A C 1
ATOM 1585 O O . PHE A 1 209 ? -18.291 -3.650 1.441 1.00 46.44 209 PHE A O 1
ATOM 1592 N N . GLY A 1 210 ? -18.408 -5.852 1.880 1.00 46.00 210 GLY A N 1
ATOM 1593 C CA . GLY A 1 210 ? -19.636 -5.753 2.654 1.00 46.00 210 GLY A CA 1
ATOM 1594 C C . GLY A 1 210 ? -19.253 -5.042 3.939 1.00 46.00 210 GLY A C 1
ATOM 1595 O O . GLY A 1 210 ? -18.502 -5.612 4.721 1.00 46.00 210 GLY A O 1
ATOM 1596 N N . GLY A 1 211 ? -19.648 -3.775 4.088 1.00 51.28 211 GLY A N 1
ATOM 1597 C CA . GLY A 1 211 ? -19.215 -2.936 5.202 1.00 51.28 211 GLY A CA 1
ATOM 1598 C 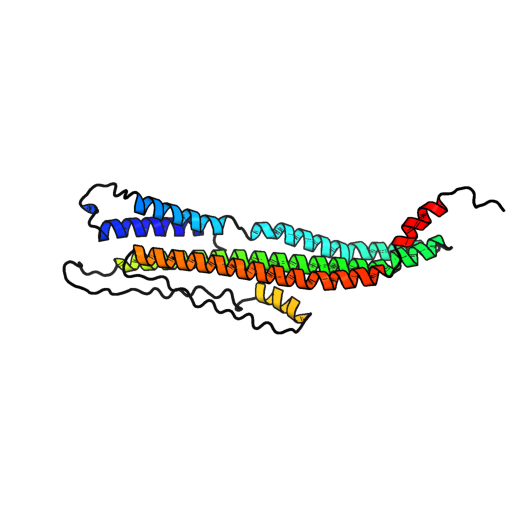C . GLY A 1 211 ? -19.347 -3.686 6.525 1.00 51.28 211 GLY A C 1
ATOM 1599 O O . GLY A 1 211 ? -20.452 -4.075 6.902 1.00 51.28 211 GLY A O 1
ATOM 1600 N N . SER A 1 212 ? -18.221 -3.926 7.200 1.00 56.59 212 SER A N 1
ATOM 1601 C CA . SER A 1 212 ? -18.247 -4.526 8.529 1.00 56.59 212 SER A CA 1
ATOM 1602 C C . SER A 1 212 ? -18.781 -3.484 9.498 1.00 56.59 212 SER A C 1
ATOM 1604 O O . SER A 1 212 ? -18.161 -2.448 9.724 1.00 56.59 212 SER A O 1
ATOM 1606 N N . THR A 1 213 ? -19.966 -3.735 10.040 1.00 65.44 213 THR A N 1
ATOM 1607 C CA . THR A 1 213 ? -20.574 -2.861 11.038 1.00 65.44 213 THR A CA 1
ATOM 1608 C C . THR A 1 213 ? -19.928 -3.109 12.395 1.00 65.44 213 THR A C 1
ATOM 1610 O O . THR A 1 213 ? -19.921 -4.247 12.866 1.00 65.44 213 THR A O 1
ATOM 1613 N N . VAL A 1 214 ? -19.436 -2.0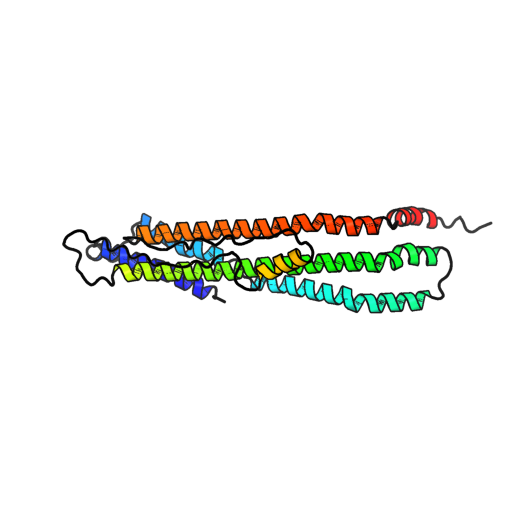53 13.043 1.00 72.62 214 VAL A N 1
ATOM 1614 C CA . VAL A 1 214 ? -19.001 -2.120 14.442 1.00 72.62 214 VAL A CA 1
ATOM 1615 C C . VAL A 1 214 ? -20.212 -1.906 15.341 1.00 72.62 214 VAL A C 1
ATOM 1617 O O . VAL A 1 214 ? -20.918 -0.902 15.239 1.00 72.62 214 VAL A O 1
ATOM 1620 N N . GLY A 1 215 ? -20.474 -2.858 16.227 1.00 73.50 215 GLY A N 1
ATOM 1621 C CA . GLY A 1 215 ? -21.626 -2.807 17.116 1.00 73.50 215 GLY A CA 1
ATOM 1622 C C . GLY A 1 215 ? -21.584 -3.901 18.171 1.00 73.50 215 GLY A C 1
ATOM 1623 O O . GLY A 1 215 ? -20.774 -4.825 18.100 1.00 73.50 215 GLY A O 1
ATOM 1624 N N . GLY A 1 216 ? -22.450 -3.768 19.166 1.00 76.81 216 GLY A N 1
ATOM 1625 C CA . GLY A 1 216 ? -22.567 -4.708 20.272 1.00 76.81 216 GLY A CA 1
ATOM 1626 C C . GLY A 1 216 ? -23.376 -4.113 21.415 1.00 76.81 216 GLY A C 1
ATOM 1627 O O . GLY A 1 216 ? -23.522 -2.893 21.512 1.00 76.81 216 GLY A O 1
ATOM 1628 N N . ASP A 1 217 ? -23.882 -4.977 22.287 1.00 80.94 217 ASP A N 1
ATOM 1629 C CA . ASP A 1 217 ? -24.699 -4.580 23.437 1.00 80.94 217 ASP A CA 1
ATOM 1630 C C . ASP A 1 217 ? -23.846 -4.173 24.652 1.00 80.94 217 ASP A C 1
ATOM 1632 O O . ASP A 1 217 ? -24.356 -3.639 25.635 1.00 80.94 217 ASP A O 1
ATOM 1636 N N . ASN A 1 218 ? -22.539 -4.436 24.603 1.00 81.69 218 ASN A N 1
ATOM 1637 C CA . ASN A 1 218 ? -21.574 -4.116 25.651 1.00 81.69 218 ASN A CA 1
ATOM 1638 C C . ASN A 1 218 ? -20.175 -3.874 25.060 1.00 81.69 218 ASN A C 1
ATOM 1640 O O . ASN A 1 218 ? -19.908 -4.174 23.893 1.00 81.69 218 ASN A O 1
ATOM 1644 N N . VAL A 1 219 ? -19.256 -3.357 25.883 1.00 82.44 219 VAL A N 1
ATOM 1645 C CA . VAL A 1 219 ? -17.875 -3.046 25.466 1.00 82.44 219 VAL A CA 1
ATOM 1646 C C . VAL A 1 219 ? -17.159 -4.261 24.865 1.00 82.44 219 VAL A C 1
ATOM 1648 O O . VAL A 1 219 ? -16.420 -4.117 23.893 1.00 82.44 219 VAL A O 1
ATOM 1651 N N . THR A 1 220 ? -17.381 -5.458 25.413 1.00 84.44 220 THR A N 1
ATOM 1652 C CA . THR A 1 220 ? -16.729 -6.694 24.947 1.00 84.44 220 THR A CA 1
ATOM 1653 C C . THR A 1 220 ? -17.111 -7.021 23.511 1.00 84.44 220 THR A C 1
ATOM 1655 O O . THR A 1 220 ? -16.242 -7.322 22.698 1.00 84.44 220 THR A O 1
ATOM 1658 N N . GLU A 1 221 ? -18.403 -6.947 23.195 1.00 80.94 221 GLU A N 1
ATOM 1659 C CA . GLU A 1 221 ? -18.921 -7.225 21.855 1.00 80.94 221 GLU A CA 1
ATOM 1660 C C . GLU A 1 221 ? -18.457 -6.181 20.839 1.00 80.94 221 GLU A C 1
ATOM 1662 O O . GLU A 1 221 ? -18.016 -6.548 19.752 1.00 80.94 221 GLU A O 1
ATOM 1667 N N . ILE A 1 222 ? -18.462 -4.896 21.210 1.00 81.62 222 ILE A N 1
ATOM 1668 C CA . ILE A 1 222 ? -17.975 -3.815 20.338 1.00 81.62 222 ILE A CA 1
ATOM 1669 C C . ILE A 1 222 ? -16.488 -3.997 20.016 1.00 81.62 222 ILE A C 1
ATOM 1671 O O . ILE A 1 222 ? -16.072 -3.891 18.864 1.00 81.62 222 ILE A O 1
ATOM 1675 N N . LEU A 1 223 ? -15.665 -4.289 21.024 1.00 85.00 223 LEU A N 1
ATOM 1676 C CA . LEU A 1 223 ? -14.240 -4.518 20.802 1.00 85.00 223 LEU A CA 1
ATOM 1677 C C . LEU A 1 223 ? -13.978 -5.820 20.030 1.00 85.00 223 LEU A C 1
ATOM 1679 O O . LEU A 1 223 ? -13.058 -5.868 19.212 1.00 85.00 223 LEU A O 1
ATOM 1683 N N . GLY A 1 224 ? -14.800 -6.850 20.246 1.00 82.88 224 GLY A N 1
ATOM 1684 C CA . GLY A 1 224 ? -14.786 -8.085 19.463 1.00 82.88 224 GLY A CA 1
ATOM 1685 C C . GLY A 1 224 ? -15.053 -7.827 17.980 1.00 82.88 224 GLY A C 1
ATOM 1686 O O . GLY A 1 224 ? -14.230 -8.193 17.143 1.00 82.88 224 GLY A O 1
ATOM 1687 N N . THR A 1 225 ? -16.134 -7.113 17.653 1.00 80.44 225 THR A N 1
ATOM 1688 C CA . THR A 1 225 ? -16.473 -6.774 16.259 1.00 80.44 225 THR A CA 1
ATOM 1689 C C . THR A 1 225 ? -15.450 -5.838 15.616 1.00 80.44 225 THR A C 1
ATOM 1691 O O . THR A 1 225 ? -15.147 -5.995 14.430 1.00 80.44 225 THR A O 1
ATOM 1694 N N . MET A 1 226 ? -14.842 -4.919 16.378 1.00 85.56 226 MET A N 1
ATOM 1695 C CA . MET A 1 226 ? -13.691 -4.132 15.915 1.00 85.56 226 MET A CA 1
ATOM 1696 C C . MET A 1 226 ? -12.512 -5.041 15.542 1.00 85.56 226 MET A C 1
ATOM 1698 O O . MET A 1 226 ? -11.935 -4.876 14.470 1.00 85.56 226 MET A O 1
ATOM 1702 N N . ASN A 1 227 ? -12.145 -5.994 16.404 1.00 86.62 227 ASN A N 1
ATOM 1703 C CA . ASN A 1 227 ? -11.031 -6.908 16.148 1.00 86.62 227 ASN A CA 1
ATOM 1704 C C . ASN A 1 227 ? -11.279 -7.776 14.903 1.00 86.62 227 ASN A C 1
ATOM 1706 O O . ASN A 1 227 ? -10.393 -7.903 14.060 1.00 86.62 227 ASN A O 1
ATOM 1710 N N . ASP A 1 228 ? -12.486 -8.318 14.751 1.00 82.38 228 ASP A N 1
ATOM 1711 C CA . ASP A 1 228 ? -12.861 -9.120 13.581 1.00 82.38 228 ASP A CA 1
ATOM 1712 C C . ASP A 1 228 ? -12.839 -8.282 12.292 1.00 82.38 228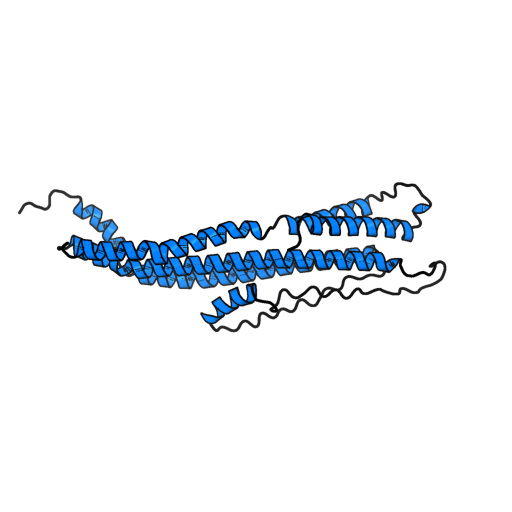 ASP A C 1
ATOM 1714 O O . ASP A 1 228 ? -12.359 -8.730 11.245 1.00 82.38 228 ASP A O 1
ATOM 1718 N N . SER A 1 229 ? -13.283 -7.025 12.371 1.00 79.38 229 SER A N 1
ATOM 1719 C CA . SER A 1 229 ? -13.227 -6.076 11.253 1.00 79.38 229 SER A CA 1
ATOM 1720 C C . SER A 1 229 ? -11.789 -5.710 10.881 1.00 79.38 229 SER A C 1
ATOM 1722 O O . SER A 1 229 ? -11.456 -5.664 9.698 1.00 79.38 229 SER A O 1
ATOM 1724 N N . ALA A 1 230 ? -10.916 -5.503 11.870 1.00 80.88 230 ALA A N 1
ATOM 1725 C CA . ALA A 1 230 ? -9.498 -5.239 11.643 1.00 80.88 230 ALA A CA 1
ATOM 1726 C C . ALA A 1 230 ? -8.786 -6.448 11.014 1.00 80.88 230 ALA A C 1
ATOM 1728 O O . ALA A 1 230 ? -7.987 -6.273 10.096 1.00 80.88 230 ALA A O 1
ATOM 1729 N N . GLN A 1 231 ? -9.109 -7.673 11.444 1.00 83.75 231 GLN A N 1
ATOM 1730 C CA . GLN A 1 231 ? -8.582 -8.889 10.821 1.00 83.75 231 GLN A CA 1
ATOM 1731 C C . GLN A 1 231 ? -9.070 -9.035 9.374 1.00 83.75 231 GLN A C 1
ATOM 1733 O O . GLN A 1 231 ? -8.275 -9.309 8.480 1.00 83.75 231 GLN A O 1
ATOM 1738 N N . THR A 1 232 ? -10.351 -8.761 9.121 1.00 78.75 232 THR A N 1
ATOM 1739 C CA . THR A 1 232 ? -10.916 -8.765 7.762 1.00 78.75 232 THR A CA 1
ATOM 1740 C C . THR A 1 232 ? -10.219 -7.736 6.863 1.00 78.75 232 THR A C 1
ATOM 1742 O O . THR A 1 232 ? -9.933 -8.018 5.698 1.00 78.75 232 THR A O 1
ATOM 1745 N N . LEU A 1 233 ? -9.899 -6.550 7.399 1.00 78.25 233 LEU A N 1
ATOM 1746 C CA . LEU A 1 233 ? -9.121 -5.529 6.696 1.00 78.25 233 LEU A CA 1
ATOM 1747 C C . LEU A 1 233 ? -7.720 -6.050 6.329 1.00 78.25 233 LEU A C 1
ATOM 1749 O O . LEU A 1 233 ? -7.306 -5.897 5.180 1.00 78.25 233 LEU A O 1
ATOM 1753 N N . LEU A 1 234 ? -7.016 -6.708 7.260 1.00 81.19 234 LEU A N 1
ATOM 1754 C CA . LEU A 1 234 ? -5.703 -7.322 7.003 1.00 81.19 234 LEU A CA 1
ATOM 1755 C C . LEU A 1 234 ? -5.760 -8.382 5.898 1.00 81.19 234 LEU A C 1
ATOM 1757 O O . LEU A 1 234 ? -4.941 -8.348 4.977 1.00 81.19 234 LEU A O 1
ATOM 1761 N N . ASP A 1 235 ? -6.742 -9.279 5.952 1.00 78.19 235 ASP A N 1
ATOM 1762 C CA . ASP A 1 235 ? -6.913 -10.337 4.954 1.00 78.19 235 ASP A CA 1
ATOM 1763 C C . ASP A 1 235 ? -7.176 -9.743 3.557 1.00 78.19 235 ASP A C 1
ATOM 1765 O O . ASP A 1 235 ? -6.649 -10.222 2.548 1.00 78.19 235 ASP A O 1
ATOM 1769 N N . CYS A 1 236 ? -7.940 -8.648 3.485 1.00 71.06 236 CYS A N 1
ATOM 1770 C CA . CYS A 1 236 ? -8.206 -7.959 2.225 1.00 71.06 236 CYS A CA 1
ATOM 1771 C C . CYS A 1 236 ? -6.965 -7.259 1.664 1.00 71.06 236 CYS A C 1
ATOM 1773 O O . CYS A 1 236 ? -6.706 -7.365 0.465 1.00 71.06 236 CYS A O 1
ATOM 1775 N N . ILE A 1 237 ? -6.167 -6.605 2.512 1.00 76.81 237 ILE A N 1
ATOM 1776 C CA . ILE A 1 237 ? -4.882 -6.012 2.107 1.00 76.81 237 ILE A CA 1
ATOM 1777 C C . ILE A 1 237 ? -3.968 -7.087 1.525 1.00 76.81 237 ILE A C 1
ATOM 1779 O O . ILE A 1 237 ? -3.404 -6.900 0.447 1.00 76.81 237 ILE A O 1
ATOM 1783 N N . GLN A 1 238 ? -3.861 -8.235 2.197 1.00 79.94 238 GLN A N 1
ATOM 1784 C CA . GLN A 1 238 ? -3.064 -9.351 1.701 1.00 79.94 238 GLN A CA 1
ATOM 1785 C C . GLN A 1 238 ? -3.579 -9.842 0.339 1.00 79.94 238 GLN A C 1
ATOM 1787 O O . GLN A 1 238 ? -2.788 -10.042 -0.585 1.00 79.94 238 GLN A O 1
ATOM 1792 N N . ALA A 1 239 ? -4.896 -9.990 0.174 1.00 74.31 239 ALA A N 1
ATOM 1793 C CA . ALA A 1 239 ? -5.491 -10.395 -1.097 1.00 74.31 239 ALA A CA 1
ATOM 1794 C C . ALA A 1 239 ? -5.204 -9.389 -2.231 1.00 74.31 239 ALA A C 1
ATOM 1796 O O . ALA A 1 239 ? -4.939 -9.792 -3.371 1.00 74.31 239 ALA A O 1
ATOM 1797 N N . GLU A 1 240 ? -5.216 -8.085 -1.942 1.00 70.81 240 GLU A N 1
ATOM 1798 C CA . GLU A 1 240 ? -4.849 -7.042 -2.902 1.00 70.81 240 GLU A CA 1
ATOM 1799 C C . GLU A 1 240 ? -3.377 -7.092 -3.301 1.00 70.81 240 GLU A C 1
ATOM 1801 O O . GLU A 1 240 ? -3.059 -7.041 -4.493 1.00 70.81 240 GLU A O 1
ATOM 1806 N N . GLU A 1 241 ? -2.480 -7.222 -2.325 1.00 75.38 241 GLU A N 1
ATOM 1807 C CA . GLU A 1 241 ? -1.043 -7.355 -2.559 1.00 75.38 241 GLU A CA 1
ATOM 1808 C C . GLU A 1 241 ? -0.732 -8.612 -3.381 1.00 75.38 241 GLU A C 1
ATOM 1810 O O . GLU A 1 241 ? 0.053 -8.567 -4.333 1.00 75.38 241 GLU A O 1
ATOM 1815 N N . GLU A 1 242 ? -1.403 -9.729 -3.091 1.00 78.19 242 GLU A N 1
ATOM 1816 C CA . GLU A 1 242 ? -1.299 -10.953 -3.881 1.00 78.19 242 GLU A CA 1
ATOM 1817 C C . GLU A 1 242 ? -1.797 -10.759 -5.313 1.00 78.19 242 GLU A C 1
ATOM 1819 O O . GLU A 1 242 ? -1.170 -11.254 -6.257 1.00 78.19 242 GLU A O 1
ATOM 1824 N N . ARG A 1 243 ? -2.914 -10.047 -5.500 1.00 70.69 243 ARG A N 1
ATOM 1825 C CA . ARG A 1 243 ? -3.467 -9.745 -6.825 1.00 70.69 243 ARG A CA 1
ATOM 1826 C C . ARG A 1 243 ? -2.522 -8.857 -7.627 1.00 70.69 243 ARG A C 1
ATOM 1828 O O . ARG A 1 243 ? -2.281 -9.148 -8.800 1.00 70.69 243 ARG A O 1
ATOM 1835 N N . LEU A 1 244 ? -1.939 -7.838 -6.996 1.00 72.69 244 LEU A N 1
ATOM 1836 C CA . LEU A 1 244 ? -0.901 -6.999 -7.593 1.00 72.69 244 LEU A CA 1
ATOM 1837 C C . LEU A 1 244 ? 0.320 -7.845 -7.983 1.00 72.69 244 LEU A C 1
ATOM 1839 O O . LEU A 1 244 ? 0.760 -7.802 -9.130 1.00 72.69 244 LEU A O 1
ATOM 1843 N N . GLY A 1 245 ? 0.812 -8.689 -7.073 1.00 71.69 245 GLY A N 1
ATOM 1844 C CA . GLY A 1 245 ? 1.943 -9.583 -7.322 1.00 71.69 245 GLY A CA 1
ATOM 1845 C C . GLY A 1 245 ? 1.689 -10.593 -8.447 1.00 71.69 245 GLY A C 1
ATOM 1846 O O . GLY A 1 245 ? 2.578 -10.845 -9.260 1.00 71.69 245 GLY A O 1
ATOM 1847 N N . LYS A 1 246 ? 0.476 -11.155 -8.544 1.00 74.75 246 LYS A N 1
ATOM 1848 C CA . LYS A 1 246 ? 0.057 -12.015 -9.667 1.00 74.75 246 LYS A CA 1
ATOM 1849 C C . LYS A 1 246 ? 0.037 -11.235 -10.982 1.00 74.75 246 LYS A C 1
ATOM 1851 O O . LYS A 1 246 ? 0.568 -11.731 -11.969 1.00 74.75 246 LYS A O 1
ATOM 1856 N N . GLY A 1 247 ? -0.505 -10.016 -10.982 1.00 70.88 247 GLY A N 1
ATOM 1857 C CA . GLY A 1 247 ? -0.488 -9.132 -12.149 1.00 70.88 247 GLY A CA 1
ATOM 1858 C C . GLY A 1 247 ? 0.931 -8.894 -12.667 1.00 70.88 247 GLY A C 1
ATOM 1859 O O . GLY A 1 247 ? 1.195 -9.098 -13.848 1.00 70.88 247 GLY A O 1
ATOM 1860 N N . LEU A 1 248 ? 1.870 -8.571 -11.774 1.00 73.38 248 LEU A N 1
ATOM 1861 C CA . LEU A 1 248 ? 3.277 -8.366 -12.134 1.00 73.38 248 LEU A CA 1
ATOM 1862 C C . LEU A 1 248 ? 3.940 -9.637 -12.666 1.00 73.38 248 LEU A C 1
ATOM 1864 O O . LEU A 1 248 ? 4.605 -9.594 -13.699 1.00 73.38 248 LEU A O 1
ATOM 1868 N N . ARG A 1 249 ? 3.725 -10.784 -12.009 1.00 75.06 249 ARG A N 1
ATOM 1869 C CA . ARG A 1 249 ? 4.254 -12.073 -12.479 1.00 75.06 249 ARG A CA 1
ATOM 1870 C C . ARG A 1 249 ? 3.731 -12.461 -13.856 1.00 75.06 249 ARG A C 1
ATOM 1872 O O . ARG A 1 249 ? 4.481 -13.056 -14.612 1.00 75.06 249 ARG A O 1
ATOM 1879 N N . ASN A 1 250 ? 2.493 -12.112 -14.192 1.00 72.50 250 ASN A N 1
ATOM 1880 C CA . ASN A 1 250 ? 1.930 -12.396 -15.512 1.00 72.50 250 ASN A CA 1
ATOM 1881 C C . ASN A 1 250 ? 2.515 -11.495 -16.612 1.00 72.50 250 ASN A C 1
ATOM 1883 O O . ASN A 1 250 ? 2.533 -11.894 -17.771 1.00 72.50 250 ASN A O 1
ATOM 1887 N N . ILE A 1 251 ? 3.007 -10.301 -16.264 1.00 67.69 251 ILE A N 1
ATOM 1888 C CA . ILE A 1 251 ? 3.626 -9.368 -17.218 1.00 67.69 251 ILE A CA 1
ATOM 1889 C C . ILE A 1 251 ? 5.077 -9.767 -17.532 1.00 67.69 251 ILE A C 1
ATOM 1891 O O . ILE A 1 251 ? 5.536 -9.580 -18.659 1.00 67.69 251 ILE A O 1
ATOM 1895 N N . LEU A 1 252 ? 5.800 -10.338 -16.560 1.00 72.00 252 LEU A N 1
ATOM 1896 C CA . LEU A 1 252 ? 7.219 -10.686 -16.711 1.00 72.00 252 LEU A CA 1
ATOM 1897 C C . LEU A 1 252 ? 7.517 -11.619 -17.907 1.00 72.00 252 LEU A C 1
ATOM 1899 O O . LEU A 1 252 ? 8.423 -11.279 -18.663 1.00 72.00 252 LEU A O 1
ATOM 1903 N N . PRO A 1 253 ? 6.772 -12.715 -18.162 1.00 73.50 253 PRO A N 1
ATOM 1904 C CA . PRO A 1 253 ? 7.007 -13.577 -19.323 1.00 73.50 253 PRO A CA 1
ATOM 1905 C C . PRO A 1 253 ? 6.838 -12.866 -20.669 1.00 73.50 253 PRO A C 1
ATOM 1907 O O . PRO A 1 253 ? 7.568 -13.161 -21.612 1.00 73.50 253 PRO A O 1
ATOM 1910 N N . THR A 1 254 ? 5.902 -11.918 -20.771 1.00 71.94 254 THR A N 1
ATOM 1911 C CA . THR A 1 254 ? 5.691 -11.126 -21.994 1.00 71.94 254 THR A CA 1
ATOM 1912 C C . THR A 1 254 ? 6.881 -10.206 -22.256 1.00 71.94 254 THR A C 1
ATOM 1914 O O . THR A 1 254 ? 7.356 -10.108 -23.386 1.00 71.94 254 THR A O 1
ATOM 1917 N N . LEU A 1 255 ? 7.410 -9.581 -21.199 1.00 66.62 255 LEU A N 1
ATOM 1918 C CA . LEU A 1 255 ? 8.633 -8.779 -21.277 1.00 66.62 255 LEU A CA 1
ATOM 1919 C C . LEU A 1 255 ? 9.851 -9.653 -21.604 1.00 66.62 255 LEU A C 1
ATOM 1921 O O . LEU A 1 255 ? 10.709 -9.256 -22.388 1.00 66.62 255 LEU A O 1
ATOM 1925 N N . GLU A 1 256 ? 9.917 -10.862 -21.046 1.00 69.88 256 GLU A N 1
ATOM 1926 C CA . GLU A 1 256 ? 10.975 -11.828 -21.334 1.00 69.88 256 GLU A CA 1
ATOM 1927 C C . GLU A 1 256 ? 10.932 -12.313 -22.788 1.00 69.88 256 GLU A C 1
ATOM 1929 O O . GLU A 1 256 ? 11.987 -12.420 -23.411 1.00 69.88 256 GLU A O 1
ATOM 1934 N N . HIS A 1 257 ? 9.744 -12.532 -23.363 1.00 71.00 257 HIS A N 1
ATOM 1935 C CA . HIS A 1 257 ? 9.588 -12.828 -24.791 1.00 71.00 257 HIS A CA 1
ATOM 1936 C C . HIS A 1 257 ? 10.085 -11.671 -25.659 1.00 71.00 257 HIS A C 1
ATOM 1938 O O . HIS A 1 257 ? 10.938 -11.893 -26.512 1.00 71.00 257 HIS A O 1
ATOM 1944 N N . GLY A 1 258 ? 9.668 -10.430 -25.381 1.00 64.62 258 GLY A N 1
ATOM 1945 C CA . GLY A 1 258 ? 10.156 -9.257 -26.120 1.00 64.62 258 GLY A CA 1
ATOM 1946 C C . GLY A 1 258 ? 11.678 -9.068 -26.026 1.00 64.62 258 GLY A C 1
ATOM 1947 O O . GLY A 1 258 ? 12.331 -8.689 -26.999 1.00 64.62 258 GLY A O 1
ATOM 1948 N N . LEU A 1 259 ? 12.273 -9.395 -24.874 1.00 63.38 259 LEU A N 1
ATOM 1949 C CA . LEU A 1 259 ? 13.727 -9.399 -24.686 1.00 63.38 259 LEU A CA 1
ATOM 1950 C C . LEU A 1 259 ? 14.418 -10.574 -25.392 1.00 63.38 259 LEU A C 1
ATOM 1952 O O . LEU A 1 259 ? 15.566 -10.438 -25.810 1.00 63.38 259 LEU A O 1
ATOM 1956 N N . THR A 1 260 ? 13.768 -11.732 -25.499 1.00 67.38 260 THR A N 1
ATOM 1957 C CA . THR A 1 260 ? 14.338 -12.938 -26.121 1.00 67.38 260 THR A CA 1
ATOM 1958 C C . THR A 1 260 ? 14.258 -12.877 -27.641 1.00 67.38 260 THR A C 1
ATOM 1960 O O . THR A 1 260 ? 15.234 -13.222 -28.304 1.00 67.38 260 THR A O 1
ATOM 1963 N N . ASP A 1 261 ? 13.178 -12.327 -28.190 1.00 66.19 261 ASP A N 1
ATOM 1964 C CA . ASP A 1 261 ? 13.064 -12.019 -29.617 1.00 66.19 261 ASP A CA 1
ATOM 1965 C C . ASP A 1 261 ? 14.133 -10.997 -30.035 1.00 66.19 261 ASP A C 1
ATOM 1967 O O . ASP A 1 261 ? 14.787 -11.162 -31.065 1.00 66.19 261 ASP A O 1
ATOM 1971 N N . ALA A 1 262 ? 14.428 -10.016 -29.172 1.00 57.25 262 ALA A N 1
ATOM 1972 C CA . ALA A 1 262 ? 15.561 -9.112 -29.363 1.00 57.25 262 ALA A CA 1
ATOM 1973 C C . ALA A 1 262 ? 16.928 -9.826 -29.268 1.00 57.25 262 ALA A C 1
ATOM 1975 O O . ALA A 1 262 ? 17.865 -9.446 -29.960 1.00 57.25 262 ALA A O 1
ATOM 1976 N N . LYS A 1 263 ? 17.065 -10.893 -28.463 1.00 51.91 263 LYS A N 1
ATOM 1977 C CA . LYS A 1 263 ? 18.292 -11.720 -28.370 1.00 51.91 263 LYS A CA 1
ATOM 1978 C C . LYS A 1 263 ? 18.495 -12.674 -29.550 1.00 51.91 263 LYS A C 1
ATOM 1980 O O . LYS A 1 263 ? 19.599 -13.204 -29.692 1.00 51.91 263 LYS A O 1
ATOM 1985 N N . GLY A 1 264 ? 17.497 -12.851 -30.420 1.00 51.31 264 GLY A N 1
ATOM 1986 C CA . GLY A 1 264 ? 17.700 -13.419 -31.758 1.00 51.31 264 GLY A CA 1
ATOM 1987 C C . GLY A 1 264 ? 18.775 -12.662 -32.557 1.00 51.31 264 GLY A C 1
ATOM 1988 O O . GLY A 1 264 ? 19.412 -13.241 -33.436 1.00 51.31 264 GLY A O 1
ATOM 1989 N N . PHE A 1 265 ? 19.062 -11.408 -32.178 1.00 51.62 265 PHE A N 1
ATOM 1990 C CA . PHE A 1 265 ? 20.255 -10.661 -32.568 1.00 51.62 265 PHE A CA 1
ATOM 1991 C C . PHE A 1 265 ? 21.461 -11.022 -31.675 1.00 51.62 265 PHE A C 1
ATOM 1993 O O . PHE A 1 265 ? 21.708 -10.475 -30.603 1.00 51.62 265 PHE A O 1
ATOM 2000 N N . ALA A 1 266 ? 22.194 -12.022 -32.153 1.00 47.19 266 ALA A N 1
ATOM 2001 C CA . ALA A 1 266 ? 23.533 -12.509 -31.818 1.00 47.19 266 ALA A CA 1
ATOM 2002 C C . ALA A 1 266 ? 24.511 -11.637 -30.971 1.00 47.19 266 ALA A C 1
ATOM 2004 O O . ALA A 1 266 ? 25.615 -11.331 -31.416 1.00 47.19 266 ALA A O 1
ATOM 2005 N N . LEU A 1 267 ? 24.248 -11.390 -29.682 1.00 44.72 267 LEU A N 1
ATOM 2006 C CA . LEU A 1 267 ? 25.312 -10.943 -28.752 1.00 44.72 267 LEU A CA 1
ATOM 2007 C C . LEU A 1 267 ? 26.228 -12.094 -28.275 1.00 44.72 267 LEU A C 1
ATOM 2009 O O . LEU A 1 267 ? 27.392 -11.872 -27.940 1.00 44.72 267 LEU A O 1
ATOM 2013 N N . VAL A 1 268 ? 25.744 -13.341 -28.286 1.00 46.81 268 VAL A N 1
ATOM 2014 C CA . VAL A 1 268 ? 26.513 -14.522 -27.833 1.00 46.81 268 VAL A CA 1
ATOM 2015 C C . VAL A 1 268 ? 27.665 -14.900 -28.790 1.00 46.81 268 VAL A C 1
ATOM 2017 O O . VAL A 1 268 ? 28.767 -15.162 -28.305 1.00 46.81 268 VAL A O 1
ATOM 2020 N N . PRO A 1 269 ? 27.508 -14.866 -30.131 1.00 53.03 269 PRO A N 1
ATOM 2021 C CA . PRO A 1 269 ? 28.617 -15.128 -31.054 1.00 53.03 269 PRO A CA 1
ATOM 2022 C C . PRO A 1 269 ? 29.732 -14.074 -31.006 1.00 53.03 269 PRO A C 1
ATOM 2024 O O . PRO A 1 269 ? 30.889 -14.407 -31.255 1.00 53.03 269 PRO A O 1
ATOM 2027 N N . LEU A 1 270 ? 29.421 -12.820 -30.657 1.00 45.78 270 LEU A N 1
ATOM 2028 C CA . LEU A 1 270 ? 30.424 -11.752 -30.573 1.00 45.78 270 LEU A CA 1
ATOM 2029 C C . LEU A 1 270 ? 31.362 -11.896 -29.376 1.00 45.78 270 LEU A C 1
ATOM 2031 O O . LEU A 1 270 ? 32.553 -11.607 -29.495 1.00 45.78 270 LEU A O 1
ATOM 2035 N N . LEU A 1 271 ? 30.857 -12.383 -28.241 1.00 46.09 271 LEU A N 1
ATOM 2036 C CA . LEU A 1 271 ? 31.705 -12.691 -27.089 1.00 46.09 271 LEU A CA 1
ATOM 2037 C C . LEU A 1 271 ? 32.624 -13.890 -27.368 1.00 46.09 271 LEU A C 1
ATOM 2039 O O . LEU A 1 271 ? 33.763 -13.885 -26.910 1.00 46.09 271 LEU A O 1
ATOM 2043 N N . ASN A 1 272 ? 32.182 -14.853 -28.186 1.00 49.22 272 ASN A N 1
ATOM 2044 C CA . ASN A 1 272 ? 33.030 -15.964 -28.628 1.00 49.22 272 ASN A CA 1
ATOM 2045 C C . ASN A 1 272 ? 34.066 -15.550 -29.695 1.00 49.22 272 ASN A C 1
ATOM 2047 O O . ASN A 1 272 ? 35.222 -15.948 -29.583 1.00 49.22 272 ASN A O 1
ATOM 2051 N N . ARG A 1 273 ? 33.720 -14.694 -30.673 1.00 52.06 273 ARG A N 1
ATOM 2052 C CA . ARG A 1 273 ? 34.675 -14.211 -31.702 1.00 52.06 273 ARG A CA 1
ATOM 2053 C C . ARG A 1 273 ? 35.717 -13.222 -31.186 1.00 52.06 273 ARG A C 1
ATOM 2055 O O . ARG A 1 273 ? 36.772 -13.073 -31.798 1.00 52.06 273 ARG A O 1
ATOM 2062 N N . ARG A 1 274 ? 35.468 -12.546 -30.060 1.00 48.19 274 ARG A N 1
ATOM 2063 C CA . ARG A 1 274 ? 36.466 -11.657 -29.442 1.00 48.19 274 ARG A CA 1
ATOM 2064 C C . ARG A 1 274 ? 37.734 -12.410 -29.023 1.00 48.19 274 ARG A C 1
ATOM 2066 O O . ARG A 1 274 ? 38.813 -11.832 -29.068 1.00 48.19 274 ARG A O 1
ATOM 2073 N N . ASN A 1 275 ? 37.607 -13.692 -28.677 1.00 50.00 275 ASN A N 1
ATOM 2074 C CA . ASN A 1 275 ? 38.747 -14.548 -28.350 1.00 50.00 275 ASN A CA 1
ATOM 2075 C C . ASN A 1 275 ? 39.526 -15.005 -29.597 1.00 50.00 275 ASN A C 1
ATOM 2077 O O . ASN A 1 275 ? 40.692 -15.357 -29.475 1.00 50.00 275 ASN A O 1
ATOM 2081 N N . GLU A 1 276 ? 38.919 -14.953 -30.787 1.00 50.00 276 GLU A N 1
ATOM 2082 C CA . GLU A 1 276 ? 39.568 -15.303 -32.061 1.00 50.00 276 GLU A CA 1
ATOM 2083 C C . GLU A 1 276 ? 40.282 -14.098 -32.700 1.00 50.00 276 GLU A C 1
ATOM 2085 O O . GLU A 1 276 ? 41.323 -14.261 -33.324 1.00 50.00 276 GLU A O 1
ATOM 2090 N N . MET A 1 277 ? 39.781 -12.870 -32.505 1.00 47.62 277 MET A N 1
ATOM 2091 C CA . MET A 1 277 ? 40.427 -11.640 -33.010 1.00 47.62 277 MET A CA 1
ATOM 2092 C C . MET A 1 277 ? 41.568 -11.116 -32.120 1.00 47.62 277 MET A C 1
ATOM 2094 O O . MET A 1 277 ? 42.242 -10.158 -32.491 1.00 47.62 277 MET A O 1
ATOM 2098 N N . ALA A 1 278 ? 41.777 -11.711 -30.943 1.00 51.81 278 ALA A N 1
ATOM 2099 C CA . ALA A 1 278 ? 42.877 -11.369 -30.044 1.00 51.81 278 ALA A CA 1
ATOM 2100 C C . ALA A 1 278 ? 44.183 -12.123 -30.364 1.00 51.81 278 ALA A C 1
ATOM 2102 O O . ALA A 1 278 ? 45.168 -11.916 -29.657 1.00 51.81 278 ALA A O 1
ATOM 2103 N N . ASP A 1 279 ? 44.208 -12.965 -31.407 1.00 55.22 279 ASP A N 1
ATOM 2104 C CA . ASP A 1 279 ? 45.438 -13.552 -31.943 1.00 55.22 279 ASP A CA 1
ATOM 2105 C C . ASP A 1 279 ? 46.135 -12.546 -32.889 1.00 55.22 279 ASP A C 1
ATOM 2107 O O . ASP A 1 279 ? 45.642 -12.287 -33.992 1.00 55.22 279 ASP A O 1
ATOM 2111 N N . PRO A 1 280 ? 47.282 -11.952 -32.503 1.00 49.06 280 PRO A N 1
ATOM 2112 C CA . PRO A 1 280 ? 47.987 -10.965 -33.321 1.00 49.06 280 PRO A CA 1
ATOM 2113 C C . PRO A 1 280 ? 48.662 -11.567 -34.568 1.00 49.06 280 PRO A C 1
ATOM 2115 O O . PRO A 1 280 ? 49.255 -10.823 -35.349 1.00 49.06 280 PRO A O 1
ATOM 2118 N N . GLY A 1 281 ? 48.624 -12.893 -34.759 1.00 54.44 281 GLY A N 1
ATOM 2119 C CA . GLY A 1 281 ? 49.366 -13.599 -35.810 1.00 54.44 281 GLY A CA 1
ATOM 2120 C C . GLY A 1 281 ? 48.734 -13.618 -37.209 1.00 54.44 281 GLY A C 1
ATOM 2121 O O . GLY A 1 281 ? 49.399 -14.031 -38.156 1.00 54.44 281 GLY A O 1
ATOM 2122 N N . ALA A 1 282 ? 47.483 -13.180 -37.383 1.00 47.69 282 ALA A N 1
ATOM 2123 C CA . ALA A 1 282 ? 46.730 -13.419 -38.624 1.00 47.69 282 ALA A CA 1
ATOM 2124 C C . ALA A 1 282 ? 46.884 -12.354 -39.739 1.00 47.69 282 ALA A C 1
ATOM 2126 O O . ALA A 1 282 ? 46.262 -12.489 -40.790 1.00 47.69 282 ALA A O 1
ATOM 2127 N N . PHE A 1 283 ? 47.712 -11.314 -39.564 1.00 44.66 283 PHE A N 1
ATOM 2128 C CA . PHE A 1 283 ? 47.895 -10.224 -40.549 1.00 44.66 283 PHE A CA 1
ATOM 2129 C C . PHE A 1 283 ? 49.245 -10.245 -41.289 1.00 44.66 283 PHE A C 1
ATOM 2131 O O . PHE A 1 283 ? 49.793 -9.198 -41.632 1.00 44.66 283 PHE A O 1
ATOM 2138 N N . HIS A 1 284 ? 49.778 -11.431 -41.583 1.00 44.81 284 HIS A N 1
ATOM 2139 C CA . HIS A 1 284 ? 50.882 -11.580 -42.534 1.00 44.81 284 HIS A CA 1
ATOM 2140 C C . HIS A 1 284 ? 50.618 -12.734 -43.504 1.00 44.81 284 HIS A C 1
ATOM 2142 O O . HIS A 1 284 ? 50.961 -13.879 -43.227 1.00 44.81 284 HIS A O 1
ATOM 2148 N N . THR A 1 285 ? 50.000 -12.427 -44.645 1.00 45.91 285 THR A N 1
ATOM 2149 C CA . THR A 1 285 ? 50.300 -12.988 -45.979 1.00 45.91 285 THR A CA 1
ATOM 2150 C C . THR A 1 285 ? 49.622 -12.151 -47.054 1.00 45.91 285 THR A C 1
ATOM 2152 O O . THR A 1 285 ? 48.509 -11.645 -46.792 1.00 45.91 285 THR A O 1
#

pLDDT: mean 71.4, std 18.93, range [26.78, 96.69]

Organism: NCBI:txid1785913

Sequence (285 aa):
MPTNGEVMDVAYAIVEAARFRLKVETGAWAFSADFQDPFWEAYFRKIPTMFGYFIDRRPEDVDPLIDGLQRLNFQLSSGLMGKVDALEVDLKDWRGAGADAFKDNFLAPFDVIRDNQLQVIQVMILALRGVREIITRTRNDILTLGTQTLDAIKALGEGEQPLFGKGAATGFTVVGAVLAIAGSGGGAALALTVLGSLFSVGTTAGSEFGGSTVGGDNVTEILGTMNDSAQTLLDCIQAEEERLGKGLRNILPTLEHGLTDAKGFALVPLLNRRNEMADPGAFHT

Secondary structure (DSSP, 8-state):
---HHHHHHHHHHHHHHHHHHHHHHTTGGGS-S----HHHHHHHHHHHHHHHHHHH--GGGTHHHHHHHHHHHHIIIIITHHHHHHHHHHTTT--SHHHHHHIIIIIHHHHHHHHHHHHHHHHHHHHHHHHHHHHHHHHHHHHHHHHHHHHHHHHTTT--S--SSS------EE------SSS-SSSHHHHHHHHHHHS--------------EE-SSHHHHHHHHHHHHHHHHHHHHHHHHHHHHHHHHHHHHHHHHHHHHHTS-HHHHHHHTTTTT-GGGS--

Foldseek 3Di:
DDALCLLLVLLVLLLVLLVVQVCVVVVCVVPDPDPCPVVSVVVSVVSSVLSVVLNVDALVVLVVVLVVLVVVLCCLPPVVVVVLVVVCVVLVPPDDPVSVCCCQQPVVLPVLVSVLVSVVSVLVSLLSLLVSVLSVLLNVLSSLLSVLLSVQSVVLPVPPDDPPDDDDLPKDWSQRASFDPDDPDDGNCCSVVVVCVVPVDDDPRGPGPPGQIQIDSGSVSNSVSSVVVSVVSVVVSVVSNVVSVVSVVVVVVVSVVSVVVSPVRDPPVVVVCVVVVPPPPPPDD